Protein AF-A0A9E4BAL0-F1 (afdb_monomer)

Structure (mmCIF, N/CA/C/O backbone):
data_AF-A0A9E4BAL0-F1
#
_entry.id   AF-A0A9E4BAL0-F1
#
loop_
_atom_site.group_PDB
_atom_site.id
_atom_site.type_symbol
_atom_site.label_atom_id
_atom_site.label_alt_id
_atom_site.label_comp_id
_atom_site.label_asym_id
_atom_site.label_entity_id
_atom_site.label_seq_id
_atom_site.pdbx_PDB_ins_code
_atom_site.Cartn_x
_atom_site.Cartn_y
_atom_site.Cartn_z
_atom_site.occupancy
_atom_site.B_iso_or_equiv
_atom_site.auth_seq_id
_atom_site.auth_comp_id
_atom_site.auth_asym_id
_atom_site.auth_atom_id
_atom_site.pdbx_PDB_model_num
ATOM 1 N N . MET A 1 1 ? 16.558 22.393 -12.388 1.00 60.03 1 MET A N 1
ATOM 2 C CA . MET A 1 1 ? 17.736 22.773 -11.578 1.00 60.03 1 MET A CA 1
ATOM 3 C C . MET A 1 1 ? 17.182 23.287 -10.261 1.00 60.03 1 MET A C 1
ATOM 5 O O . MET A 1 1 ? 16.204 24.011 -10.336 1.00 60.03 1 MET A O 1
ATOM 9 N N . ILE A 1 2 ? 17.692 22.837 -9.110 1.00 67.88 2 ILE A N 1
ATOM 10 C CA . ILE A 1 2 ? 17.169 23.255 -7.793 1.00 67.88 2 ILE A CA 1
ATOM 11 C C . ILE A 1 2 ? 17.677 24.664 -7.486 1.00 67.88 2 ILE A C 1
ATOM 13 O O . ILE A 1 2 ? 18.873 24.914 -7.650 1.00 67.88 2 ILE A O 1
ATOM 17 N N . ASP A 1 3 ? 16.789 25.549 -7.036 1.00 76.38 3 ASP A N 1
ATOM 18 C CA . ASP A 1 3 ? 17.166 26.878 -6.548 1.00 76.38 3 ASP A CA 1
ATOM 19 C C . ASP A 1 3 ? 17.563 26.804 -5.063 1.00 76.38 3 ASP A C 1
ATOM 21 O O . ASP A 1 3 ? 16.731 26.729 -4.159 1.00 76.38 3 ASP A O 1
ATOM 25 N N . PHE A 1 4 ? 18.869 26.807 -4.798 1.00 74.00 4 PHE A N 1
ATOM 26 C CA . PHE A 1 4 ? 19.406 26.684 -3.442 1.00 74.00 4 PHE A CA 1
ATOM 27 C C . PHE A 1 4 ? 19.123 27.902 -2.561 1.00 74.00 4 PHE A C 1
ATOM 29 O O . PHE A 1 4 ? 18.995 27.756 -1.344 1.00 74.00 4 PHE A O 1
ATOM 36 N N . GLU A 1 5 ? 19.006 29.093 -3.147 1.00 80.69 5 GLU A N 1
ATOM 37 C CA . GLU A 1 5 ? 18.639 30.283 -2.383 1.00 80.69 5 GLU A CA 1
ATOM 38 C C . GLU A 1 5 ? 17.180 30.199 -1.941 1.00 80.69 5 GLU A C 1
ATOM 40 O O . GLU A 1 5 ? 16.866 30.541 -0.799 1.00 80.69 5 GLU A O 1
ATOM 45 N N . ALA A 1 6 ? 16.303 29.666 -2.796 1.00 79.00 6 ALA A N 1
ATOM 46 C CA . ALA A 1 6 ? 14.920 29.383 -2.436 1.00 79.00 6 ALA A CA 1
ATOM 47 C C . ALA A 1 6 ? 14.807 28.289 -1.357 1.00 79.00 6 ALA A C 1
ATOM 49 O O . ALA A 1 6 ? 14.042 28.473 -0.411 1.00 79.00 6 ALA A O 1
ATOM 50 N N . VAL A 1 7 ? 15.615 27.216 -1.405 1.00 80.06 7 VAL A N 1
ATOM 51 C CA . VAL A 1 7 ? 15.669 26.208 -0.318 1.00 80.06 7 VAL A CA 1
ATOM 52 C C . VAL A 1 7 ? 16.075 26.858 1.006 1.00 80.06 7 VAL A C 1
ATOM 54 O O . VAL A 1 7 ? 15.407 26.664 2.019 1.00 80.06 7 VAL A O 1
ATOM 57 N N . ARG A 1 8 ? 17.152 27.653 1.015 1.00 85.38 8 ARG A N 1
ATOM 58 C CA . ARG A 1 8 ? 17.649 28.332 2.226 1.00 85.38 8 ARG A CA 1
ATOM 59 C C . ARG A 1 8 ? 16.626 29.311 2.786 1.00 85.38 8 ARG A C 1
ATOM 61 O O . ARG A 1 8 ? 16.365 29.316 3.988 1.00 85.38 8 ARG A O 1
ATOM 68 N N . ARG A 1 9 ? 15.996 30.100 1.913 1.00 84.31 9 ARG A N 1
ATOM 69 C CA . ARG A 1 9 ? 14.926 31.029 2.289 1.00 84.31 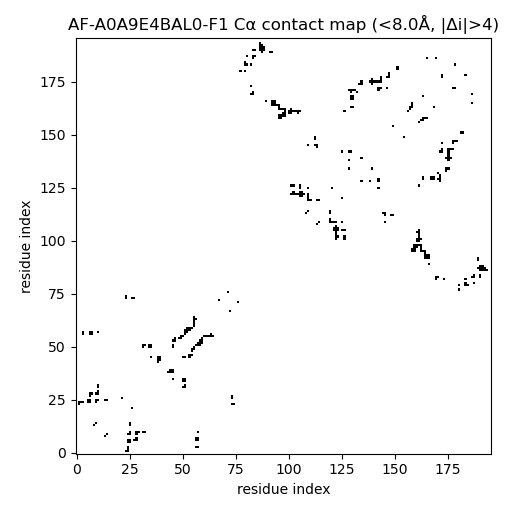9 ARG A CA 1
ATOM 70 C C . ARG A 1 9 ? 13.754 30.285 2.915 1.00 84.31 9 ARG A C 1
ATOM 72 O O . ARG A 1 9 ? 13.337 30.647 4.008 1.00 84.31 9 ARG A O 1
ATOM 79 N N . ALA A 1 10 ? 13.281 29.220 2.272 1.00 84.75 10 ALA A N 1
ATOM 80 C CA . ALA A 1 10 ? 12.191 28.401 2.787 1.00 84.75 10 ALA A CA 1
ATOM 81 C C . ALA A 1 10 ? 12.563 27.657 4.078 1.00 84.75 10 ALA A C 1
ATOM 83 O O . ALA A 1 10 ? 11.677 27.339 4.870 1.00 84.75 10 ALA A O 1
ATOM 84 N N . TYR A 1 11 ? 13.850 27.369 4.304 1.00 86.56 11 TYR A N 1
ATOM 85 C CA . TYR A 1 11 ? 14.361 26.726 5.515 1.00 86.56 11 TYR A CA 1
ATOM 86 C C . TYR A 1 11 ? 14.320 27.657 6.730 1.00 86.56 11 TYR A C 1
ATOM 88 O O . TYR A 1 11 ? 13.774 27.271 7.766 1.00 86.56 11 TYR A O 1
ATOM 96 N N . HIS A 1 12 ? 14.840 28.878 6.596 1.00 86.50 12 HIS A N 1
ATOM 97 C CA . HIS A 1 12 ? 14.869 29.858 7.687 1.00 86.50 12 HIS A CA 1
ATOM 98 C C . HIS A 1 12 ? 13.535 30.592 7.871 1.00 86.50 12 HIS A C 1
ATOM 100 O O . HIS A 1 12 ? 13.164 30.917 8.996 1.00 86.50 12 HIS A O 1
ATOM 106 N N . SER A 1 13 ? 12.792 30.792 6.783 1.00 87.62 13 SER A N 1
ATOM 107 C CA . SER A 1 13 ? 11.505 31.487 6.756 1.00 87.62 13 SER A CA 1
ATOM 108 C C . SER A 1 13 ? 10.466 30.607 6.055 1.00 87.62 13 SER A C 1
ATOM 110 O O . SER A 1 13 ? 10.184 30.820 4.873 1.00 87.62 13 SER A O 1
ATOM 112 N N . PRO A 1 14 ? 9.923 29.578 6.739 1.00 82.19 14 PRO A N 1
ATOM 113 C CA . PRO A 1 14 ? 8.902 28.722 6.151 1.00 82.19 14 PRO A CA 1
ATOM 114 C C . PRO A 1 14 ? 7.680 29.547 5.730 1.00 82.19 14 PRO A C 1
ATOM 116 O O . PRO A 1 14 ? 7.270 30.444 6.474 1.00 82.19 14 PRO A O 1
ATOM 119 N N . PRO A 1 15 ? 7.075 29.246 4.568 1.00 74.38 15 PRO A N 1
ATOM 120 C CA . PRO A 1 15 ? 5.831 29.888 4.179 1.00 74.38 15 PRO A CA 1
ATOM 121 C C . PRO A 1 15 ? 4.737 29.572 5.213 1.00 74.38 15 PRO A C 1
ATOM 123 O O . PRO A 1 15 ? 4.761 28.504 5.841 1.00 74.38 15 PRO A O 1
ATOM 126 N N . PRO A 1 16 ? 3.776 30.487 5.419 1.00 72.94 16 PRO A N 1
ATOM 127 C CA . PRO A 1 16 ? 2.685 30.254 6.350 1.00 72.94 16 PRO A CA 1
ATOM 128 C C . PRO A 1 16 ? 1.870 29.022 5.920 1.00 72.94 16 PRO A C 1
ATOM 130 O O . PRO A 1 16 ? 1.696 28.789 4.718 1.00 72.94 16 PRO A O 1
ATOM 133 N N . PRO A 1 17 ? 1.347 28.230 6.873 1.00 57.69 1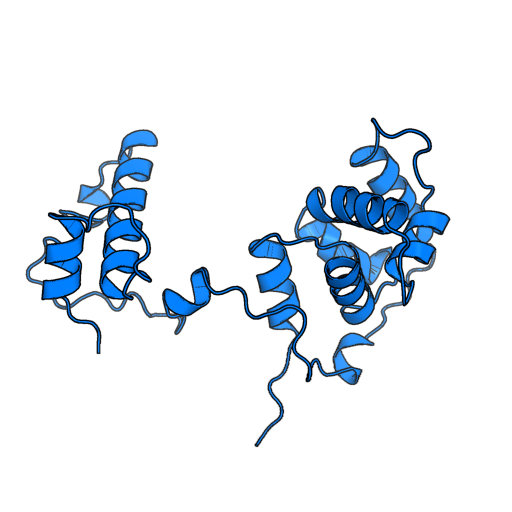7 PRO A N 1
ATOM 134 C CA . PRO A 1 17 ? 0.444 27.133 6.544 1.00 57.69 17 PRO A CA 1
ATOM 135 C C . PRO A 1 17 ? -0.800 27.688 5.830 1.00 57.69 17 PRO A C 1
ATOM 137 O O . PRO A 1 17 ? -1.464 28.583 6.349 1.00 57.69 17 PRO A O 1
ATOM 140 N N . GLY A 1 18 ? -1.099 27.183 4.630 1.00 61.34 18 GLY A N 1
ATOM 141 C CA . GLY A 1 18 ? -2.218 27.639 3.799 1.00 61.34 18 GLY A CA 1
ATOM 142 C C . GLY A 1 18 ? -2.336 26.868 2.479 1.00 61.34 18 GLY A C 1
ATOM 143 O O . GLY A 1 18 ? -1.524 25.986 2.207 1.00 61.34 18 GLY A O 1
ATOM 144 N N . ASP A 1 19 ? -3.321 27.232 1.651 1.00 52.97 19 ASP A N 1
ATOM 145 C CA . ASP A 1 19 ? -3.732 26.536 0.412 1.00 52.97 19 ASP A CA 1
ATOM 146 C C . ASP A 1 19 ? -2.767 26.697 -0.786 1.00 52.97 19 ASP A C 1
ATOM 148 O O . ASP A 1 19 ? -3.185 26.678 -1.945 1.00 52.97 19 ASP A O 1
ATOM 152 N N . HIS A 1 20 ? -1.464 26.864 -0.550 1.00 57.91 20 HIS A N 1
ATOM 153 C CA . HIS A 1 20 ? -0.483 26.824 -1.637 1.00 57.91 20 HIS A CA 1
ATOM 154 C C . HIS A 1 20 ? 0.128 25.428 -1.748 1.00 57.91 20 HIS A C 1
ATOM 156 O O . HIS A 1 20 ? 0.372 24.739 -0.758 1.00 57.91 20 HIS A O 1
ATOM 162 N N . VAL A 1 21 ? 0.374 25.001 -2.985 1.00 61.03 21 VAL A N 1
ATOM 163 C CA . VAL A 1 21 ? 1.088 23.754 -3.253 1.00 61.03 21 VAL A CA 1
ATOM 164 C C . VAL A 1 21 ? 2.572 23.992 -2.962 1.00 61.03 21 VAL A C 1
ATOM 166 O O . VAL A 1 21 ? 3.157 24.857 -3.617 1.00 61.03 21 VAL A O 1
ATOM 169 N N . PRO A 1 22 ? 3.200 23.242 -2.034 1.00 71.81 22 PRO A N 1
ATOM 170 C CA . PRO A 1 22 ? 4.603 23.450 -1.702 1.00 71.81 22 PRO A CA 1
ATOM 171 C C . PRO A 1 22 ? 5.510 23.182 -2.903 1.00 71.81 22 PRO A C 1
ATOM 173 O O . PRO A 1 22 ? 5.424 22.129 -3.548 1.00 71.81 22 PRO A O 1
ATOM 176 N N . THR A 1 23 ? 6.412 24.118 -3.162 1.00 74.50 23 THR A N 1
ATOM 177 C CA . THR A 1 23 ? 7.495 23.993 -4.140 1.00 74.50 23 THR A CA 1
ATOM 178 C C . THR A 1 23 ? 8.471 22.880 -3.750 1.00 74.50 23 THR A C 1
ATOM 180 O O . THR A 1 23 ? 8.498 22.390 -2.615 1.00 74.50 23 THR A O 1
ATOM 183 N N . ILE A 1 24 ? 9.295 22.443 -4.704 1.00 66.81 24 ILE A N 1
ATOM 184 C CA . ILE A 1 24 ? 10.312 21.409 -4.457 1.00 66.81 24 ILE A CA 1
ATOM 185 C C . ILE A 1 24 ? 11.295 21.896 -3.385 1.00 66.81 24 ILE A C 1
ATOM 187 O O . ILE A 1 24 ? 11.667 21.139 -2.488 1.00 66.81 24 ILE A O 1
ATOM 191 N N . GLU A 1 25 ? 11.653 23.172 -3.437 1.00 77.44 25 GLU A N 1
ATOM 192 C CA . GLU A 1 25 ? 12.572 23.834 -2.528 1.00 77.44 25 GLU A CA 1
ATOM 193 C C . GLU A 1 25 ? 12.024 23.911 -1.095 1.00 77.44 25 GLU A C 1
ATOM 195 O O . GLU A 1 25 ? 12.729 23.560 -0.147 1.00 77.44 25 GLU A O 1
ATOM 200 N N . GLU A 1 26 ? 10.745 24.262 -0.928 1.00 79.19 26 GLU A N 1
ATOM 201 C CA . GLU A 1 26 ? 10.062 24.268 0.376 1.00 79.19 26 GLU A CA 1
ATOM 202 C C . GLU A 1 26 ? 9.974 22.871 0.993 1.00 79.19 26 GLU A C 1
ATOM 204 O O . GLU A 1 26 ? 10.099 22.703 2.210 1.00 79.19 26 GLU A O 1
ATOM 209 N N . ARG A 1 27 ? 9.811 21.843 0.157 1.00 76.06 27 ARG A N 1
ATOM 210 C CA . ARG A 1 27 ? 9.772 20.446 0.604 1.00 76.06 27 ARG A CA 1
ATOM 211 C C . ARG A 1 27 ? 11.144 19.944 1.040 1.00 76.06 27 ARG A C 1
ATOM 213 O O . ARG A 1 27 ? 11.233 19.263 2.060 1.00 76.06 27 ARG A O 1
ATOM 220 N N . ILE A 1 28 ? 12.205 20.300 0.314 1.00 78.50 28 ILE A N 1
ATOM 221 C CA . ILE A 1 28 ? 13.591 20.009 0.717 1.00 78.50 28 ILE A CA 1
ATOM 222 C C . ILE A 1 28 ? 13.903 20.706 2.046 1.00 78.50 28 ILE A C 1
ATOM 224 O O . ILE A 1 28 ? 14.422 20.076 2.967 1.00 78.50 28 ILE A O 1
ATOM 228 N N . ALA A 1 29 ? 13.519 21.976 2.184 1.00 81.50 29 ALA A N 1
ATOM 229 C CA . ALA A 1 29 ? 13.686 22.733 3.416 1.00 81.50 29 ALA A CA 1
ATOM 230 C C . ALA A 1 29 ? 12.950 22.094 4.609 1.00 81.50 29 ALA A C 1
ATOM 232 O O . ALA A 1 29 ? 13.509 21.966 5.699 1.00 81.50 29 ALA A O 1
ATOM 233 N N . ALA A 1 30 ? 11.708 21.641 4.410 1.00 81.00 30 ALA A N 1
ATOM 234 C CA . ALA A 1 30 ? 10.943 20.942 5.440 1.00 81.00 30 ALA A CA 1
ATOM 235 C C . ALA A 1 30 ? 11.581 19.603 5.845 1.00 81.00 30 ALA A C 1
ATOM 237 O O . ALA A 1 30 ? 11.647 19.292 7.034 1.00 81.00 30 ALA A O 1
ATOM 238 N N . TYR A 1 31 ? 12.087 18.840 4.875 1.00 80.88 31 TYR A N 1
ATOM 239 C CA . TYR A 1 31 ? 12.790 17.583 5.125 1.00 80.88 31 TYR A CA 1
ATOM 240 C C . TYR A 1 31 ? 14.057 17.787 5.964 1.00 80.88 31 TYR A C 1
ATOM 242 O O . TYR A 1 31 ? 14.262 17.078 6.948 1.00 80.88 31 TYR A O 1
ATOM 250 N N . GLU A 1 32 ? 14.876 18.786 5.636 1.00 81.00 32 GLU A N 1
ATOM 251 C CA . GLU A 1 32 ? 16.088 19.092 6.403 1.00 81.00 32 GLU A CA 1
ATOM 252 C C . GLU A 1 32 ? 15.766 19.538 7.841 1.00 81.00 32 GLU A C 1
ATOM 254 O O . GLU A 1 32 ? 16.431 19.101 8.782 1.00 81.00 32 GLU A O 1
ATOM 259 N N . ARG A 1 33 ? 14.685 20.308 8.050 1.00 83.12 33 ARG A N 1
ATOM 260 C CA . ARG A 1 33 ? 14.211 20.650 9.406 1.00 83.12 33 ARG A CA 1
ATOM 261 C C . ARG A 1 33 ? 13.781 19.415 10.189 1.00 83.12 33 ARG A C 1
ATOM 263 O O . ARG A 1 33 ? 14.127 19.283 11.362 1.00 83.12 33 ARG A O 1
ATOM 270 N N . GLN A 1 34 ? 13.044 18.511 9.544 1.00 79.81 34 GLN A N 1
ATOM 271 C CA . GLN A 1 34 ? 12.588 17.270 10.164 1.00 79.81 34 GLN A CA 1
ATOM 272 C C . GLN A 1 34 ? 13.776 16.395 10.576 1.00 79.81 34 GLN A C 1
ATOM 274 O O . GLN A 1 34 ? 13.831 15.941 11.715 1.00 79.81 34 GLN A O 1
ATOM 279 N N . ARG A 1 35 ? 14.774 16.233 9.700 1.00 79.31 35 ARG A N 1
ATOM 280 C CA . ARG A 1 35 ? 16.003 15.492 10.020 1.00 79.31 35 ARG A CA 1
ATOM 281 C C . ARG A 1 35 ? 16.767 16.100 11.187 1.00 79.31 35 ARG A C 1
ATOM 283 O O . ARG A 1 35 ? 17.219 15.354 12.050 1.00 79.31 35 ARG A O 1
ATOM 290 N N . MET A 1 36 ? 16.901 17.428 11.238 1.00 84.00 36 MET A N 1
ATOM 291 C CA . MET A 1 36 ? 17.521 18.097 12.386 1.00 84.00 36 MET A CA 1
ATOM 292 C C . MET A 1 36 ? 16.739 17.849 13.676 1.00 84.00 36 MET A C 1
ATOM 294 O O . MET A 1 36 ? 17.341 17.572 14.713 1.00 84.00 36 MET A O 1
ATOM 298 N N . ALA A 1 37 ? 15.407 17.930 13.625 1.00 79.94 37 ALA A N 1
ATOM 299 C CA . ALA A 1 37 ? 14.557 17.659 14.779 1.00 79.94 37 ALA A CA 1
ATOM 300 C C . ALA A 1 37 ? 14.676 16.200 15.249 1.00 79.94 37 ALA A C 1
ATOM 302 O O . ALA A 1 37 ? 14.760 15.953 16.450 1.00 79.94 37 ALA A O 1
ATOM 303 N N . ASP A 1 38 ? 14.731 15.245 14.321 1.00 73.75 38 ASP A N 1
ATOM 304 C CA . ASP A 1 38 ? 14.864 13.820 14.626 1.00 73.75 38 ASP A CA 1
ATOM 305 C C . ASP A 1 38 ? 16.252 13.470 15.175 1.00 73.75 38 ASP A C 1
ATOM 307 O O . ASP A 1 38 ? 16.338 12.719 16.145 1.00 73.75 38 ASP A O 1
ATOM 311 N N . ALA A 1 39 ? 17.325 14.063 14.639 1.00 79.38 39 ALA A N 1
ATOM 312 C CA . ALA A 1 39 ? 18.676 13.915 15.184 1.00 79.38 39 ALA A CA 1
ATOM 313 C C . ALA A 1 39 ? 18.751 14.438 16.626 1.00 79.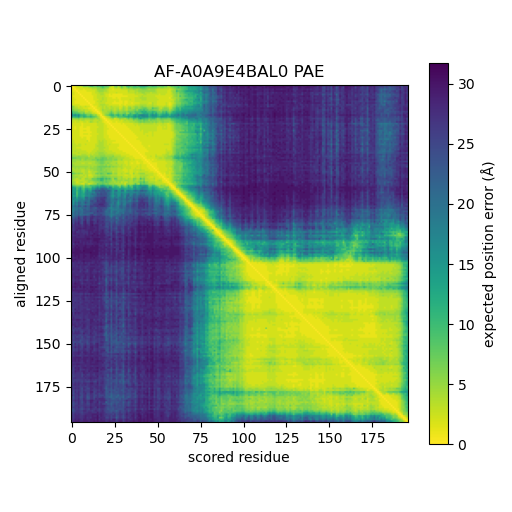38 39 ALA A C 1
ATOM 315 O O . ALA A 1 39 ? 19.158 13.705 17.527 1.00 79.38 39 ALA A O 1
ATOM 316 N N . ARG A 1 40 ? 18.232 15.652 16.869 1.00 84.44 40 ARG A N 1
ATOM 317 C CA . ARG A 1 40 ? 18.145 16.236 18.217 1.00 84.44 40 ARG A CA 1
ATOM 318 C C . ARG A 1 40 ? 17.317 15.362 19.163 1.00 84.44 40 ARG A C 1
ATOM 320 O O . ARG A 1 40 ? 17.739 15.121 20.290 1.00 84.44 40 ARG A O 1
ATOM 327 N N . ARG A 1 41 ? 16.165 14.846 18.714 1.00 83.25 41 ARG A N 1
ATOM 328 C CA . ARG A 1 41 ? 15.312 13.945 19.513 1.00 83.25 41 ARG A CA 1
ATOM 329 C C . ARG A 1 41 ? 16.006 12.615 19.819 1.00 83.25 41 ARG A C 1
ATOM 331 O O . ARG A 1 41 ? 15.805 12.066 20.896 1.00 83.25 41 ARG A O 1
ATOM 338 N N . GLY A 1 42 ? 16.812 12.109 18.890 1.00 81.06 42 GLY A N 1
ATOM 339 C CA . GLY A 1 42 ? 17.599 10.886 19.038 1.00 81.06 42 GLY A CA 1
ATOM 340 C C . GLY A 1 42 ? 18.898 11.049 19.831 1.00 81.06 42 GLY A C 1
ATOM 341 O O . GLY A 1 42 ? 19.628 10.072 19.967 1.00 81.06 42 GLY A O 1
ATOM 342 N N . GLY A 1 43 ? 19.209 12.251 20.332 1.00 88.56 43 GLY A N 1
ATOM 343 C CA . GLY A 1 43 ? 20.458 12.530 21.048 1.00 88.56 43 GLY A CA 1
ATOM 344 C C . GLY A 1 43 ? 21.705 12.525 20.156 1.00 88.56 43 GLY A C 1
ATOM 345 O O . GLY A 1 43 ? 22.815 12.408 20.667 1.00 88.56 43 GLY A O 1
ATOM 346 N N . VAL A 1 44 ? 21.534 12.633 18.836 1.00 85.25 44 VAL A N 1
ATOM 347 C CA . VAL A 1 44 ? 22.628 12.704 17.863 1.00 85.25 44 VAL A CA 1
ATOM 348 C C . VAL A 1 44 ? 22.869 14.161 17.492 1.00 85.25 44 VAL A C 1
ATOM 350 O O . VAL A 1 44 ? 21.928 14.892 17.182 1.00 85.25 44 VAL A O 1
ATOM 353 N N . ASP A 1 45 ? 24.132 14.578 17.498 1.00 84.19 45 ASP A N 1
ATOM 354 C CA . ASP A 1 45 ? 24.522 15.929 17.109 1.00 84.19 45 ASP A CA 1
ATOM 355 C C . ASP A 1 45 ? 24.324 16.145 15.590 1.00 84.19 45 ASP A C 1
ATOM 357 O O . ASP A 1 45 ? 24.975 15.467 14.786 1.00 84.19 45 ASP A O 1
ATOM 361 N N . PRO A 1 46 ? 23.446 17.074 15.163 1.00 78.56 46 PRO A N 1
ATOM 362 C CA . PRO A 1 46 ? 23.216 17.371 13.750 1.00 78.56 46 PRO A CA 1
ATOM 363 C C . PRO A 1 46 ? 24.467 17.814 12.983 1.00 78.56 46 PRO A C 1
ATOM 365 O O . PRO A 1 46 ? 24.539 17.582 11.773 1.00 78.56 46 PRO A O 1
ATOM 368 N N . GLU A 1 47 ? 25.446 18.425 13.656 1.00 82.06 47 GLU A N 1
ATOM 369 C CA . GLU A 1 47 ? 26.698 18.854 13.029 1.00 82.06 47 GLU A CA 1
ATOM 370 C C . GLU A 1 47 ? 27.496 17.650 12.519 1.00 82.06 47 GLU A C 1
ATOM 372 O O . GLU A 1 47 ? 27.940 17.631 11.370 1.00 82.06 47 GLU A O 1
ATOM 377 N N . THR A 1 48 ? 27.560 16.579 13.316 1.00 79.44 48 THR A N 1
ATOM 378 C CA . THR A 1 48 ? 28.246 15.329 12.943 1.00 79.44 48 THR A CA 1
ATOM 379 C C . THR A 1 48 ? 27.625 14.635 11.730 1.00 79.44 48 THR A C 1
ATOM 381 O O . THR A 1 48 ? 28.305 13.903 11.013 1.00 79.44 48 THR A O 1
ATOM 384 N N . LEU A 1 49 ? 26.336 14.878 11.477 1.00 70.31 49 LEU A N 1
ATOM 385 C CA . LEU A 1 49 ? 25.598 14.322 10.345 1.00 70.31 49 LEU A CA 1
ATOM 386 C C . LEU A 1 49 ? 25.579 15.249 9.119 1.00 70.31 49 LEU A C 1
ATOM 388 O O . LEU A 1 49 ? 25.062 14.840 8.078 1.00 70.31 49 LEU A O 1
ATOM 392 N N . ALA A 1 50 ? 26.111 16.472 9.232 1.00 77.94 50 ALA A N 1
ATOM 393 C CA . ALA A 1 50 ? 26.073 17.505 8.197 1.00 77.94 50 ALA A CA 1
ATOM 394 C C . ALA A 1 50 ? 24.657 17.719 7.616 1.00 77.94 50 ALA A C 1
ATOM 396 O O . ALA A 1 50 ? 24.448 17.678 6.400 1.00 77.94 50 ALA A O 1
ATOM 397 N N . ILE A 1 51 ? 23.667 17.916 8.494 1.00 76.56 51 ILE A N 1
ATOM 398 C CA . ILE A 1 51 ? 22.252 18.124 8.131 1.00 76.56 51 ILE A CA 1
ATOM 399 C C . ILE A 1 51 ? 21.749 19.505 8.553 1.00 76.56 51 ILE A C 1
ATOM 401 O O . ILE A 1 51 ? 22.287 20.116 9.479 1.00 76.56 51 ILE A O 1
ATOM 405 N N . GLY A 1 52 ? 20.699 19.986 7.883 1.00 76.88 52 GLY A N 1
ATOM 406 C CA . GLY A 1 52 ? 20.103 21.303 8.108 1.00 76.88 52 GLY A CA 1
ATOM 407 C C . GLY A 1 52 ? 21.160 22.397 8.166 1.00 76.88 52 GLY A C 1
ATOM 408 O O . GLY A 1 52 ? 21.969 22.482 7.249 1.00 76.88 52 GLY A O 1
ATOM 409 N N . GLU A 1 53 ? 21.197 23.194 9.235 1.00 81.38 53 GLU A N 1
ATOM 410 C CA . GLU A 1 53 ? 22.118 24.337 9.409 1.00 81.38 53 GLU A CA 1
ATOM 411 C C . GLU A 1 53 ? 23.607 23.992 9.235 1.00 81.38 53 GLU A C 1
ATOM 413 O O . GLU A 1 53 ? 24.393 24.872 8.903 1.00 81.38 53 GLU A O 1
ATOM 418 N N . HIS A 1 54 ? 23.998 22.725 9.385 1.00 76.50 54 HIS A N 1
ATOM 419 C CA . HIS A 1 54 ? 25.379 22.260 9.195 1.00 76.50 54 HIS A CA 1
ATOM 420 C C . HIS A 1 54 ? 25.580 21.506 7.868 1.00 76.50 54 HIS A C 1
ATOM 422 O O . HIS A 1 54 ? 26.680 21.064 7.544 1.00 76.50 54 HIS A O 1
ATOM 428 N N . GLY A 1 55 ? 24.513 21.337 7.087 1.00 72.88 55 GLY A N 1
ATOM 429 C CA . GLY A 1 55 ? 24.520 20.647 5.805 1.00 72.88 55 GLY A CA 1
ATOM 430 C C . GLY A 1 55 ? 24.862 21.547 4.623 1.00 72.88 55 GLY A C 1
ATOM 431 O O . GLY A 1 55 ? 24.606 22.751 4.620 1.00 72.88 55 GLY A O 1
ATOM 432 N N . SER A 1 56 ? 25.402 20.941 3.563 1.00 71.44 56 SER A N 1
ATOM 433 C CA . SER A 1 56 ? 25.827 21.639 2.336 1.00 71.44 56 SER A CA 1
ATOM 434 C C . SER A 1 56 ? 24.687 22.352 1.601 1.00 71.44 56 SER A C 1
ATOM 436 O O . SER A 1 56 ? 24.921 23.341 0.911 1.00 71.44 56 SER A O 1
ATOM 438 N N . LEU A 1 57 ? 23.444 21.895 1.778 1.00 73.12 57 LEU A N 1
ATOM 439 C CA . LEU A 1 57 ? 22.270 22.541 1.194 1.00 73.12 57 LEU A CA 1
ATOM 440 C C . LEU A 1 57 ? 21.883 23.849 1.897 1.00 73.12 57 LEU A C 1
ATOM 442 O O . LEU A 1 57 ? 21.506 24.807 1.221 1.00 73.12 57 LEU A O 1
ATOM 446 N N . ILE A 1 58 ? 21.976 23.905 3.228 1.00 76.25 58 ILE A N 1
ATOM 447 C CA . ILE A 1 58 ? 21.479 25.043 4.014 1.00 76.25 58 ILE A CA 1
ATOM 448 C C . ILE A 1 58 ? 22.630 25.937 4.491 1.00 76.25 58 ILE A C 1
ATOM 450 O O . ILE A 1 58 ? 22.632 27.115 4.146 1.00 76.25 58 ILE A O 1
ATOM 454 N N . GLY A 1 59 ? 23.619 25.402 5.221 1.00 65.44 59 GLY A N 1
ATOM 455 C CA . GLY A 1 59 ? 24.675 26.206 5.860 1.00 65.44 59 GLY A CA 1
ATOM 456 C C . GLY A 1 59 ? 26.077 26.125 5.250 1.00 65.44 59 GLY A C 1
ATOM 457 O O . GLY A 1 59 ? 26.909 26.986 5.523 1.00 65.44 59 GLY A O 1
ATOM 458 N N . GLY A 1 60 ? 26.376 25.128 4.411 1.00 59.19 60 GLY A N 1
ATOM 459 C CA . GLY A 1 60 ? 27.728 24.946 3.868 1.00 59.19 60 GLY A CA 1
ATOM 460 C C . GLY A 1 60 ? 28.076 25.847 2.660 1.00 59.19 60 GLY A C 1
ATOM 461 O O . GLY A 1 60 ? 27.217 26.101 1.811 1.00 59.19 60 GLY A O 1
ATOM 462 N N . PRO A 1 61 ? 29.356 26.258 2.496 1.00 52.03 61 PRO A N 1
ATOM 463 C CA . PRO A 1 61 ? 29.875 26.884 1.268 1.00 52.03 61 PRO A CA 1
ATOM 464 C C . PRO A 1 61 ? 30.137 25.874 0.128 1.00 52.03 61 PRO A C 1
ATOM 466 O O . PRO A 1 61 ? 30.578 26.250 -0.957 1.00 52.03 61 PRO A O 1
ATOM 469 N N . GLY A 1 62 ? 29.916 24.578 0.372 1.00 47.22 62 GLY A N 1
ATOM 470 C CA . GLY A 1 62 ? 30.222 23.499 -0.566 1.00 47.22 62 GLY A CA 1
ATOM 471 C C . GLY A 1 62 ? 29.144 23.282 -1.627 1.00 47.22 62 GLY A C 1
ATOM 472 O O . GLY A 1 62 ? 27.950 23.390 -1.352 1.00 47.22 62 GLY A O 1
ATOM 473 N N . LYS A 1 63 ? 29.567 22.891 -2.840 1.00 46.84 63 LYS A N 1
ATOM 474 C CA . LYS A 1 63 ? 28.657 22.279 -3.821 1.00 46.84 63 LYS A CA 1
ATOM 475 C C . LYS A 1 63 ? 28.022 21.046 -3.169 1.00 46.84 63 LYS A C 1
ATOM 477 O O . LYS A 1 63 ? 28.756 20.270 -2.554 1.00 46.84 63 LYS A O 1
ATOM 482 N N . PRO A 1 64 ? 26.700 20.856 -3.289 1.00 48.56 64 PRO A N 1
ATOM 483 C CA . PRO A 1 64 ? 26.017 19.765 -2.618 1.00 48.56 64 PRO A CA 1
ATOM 484 C C . PRO A 1 64 ? 26.658 18.441 -3.023 1.00 48.56 64 PRO A C 1
ATOM 486 O O . PRO A 1 64 ? 26.735 18.122 -4.214 1.00 48.56 64 PRO A O 1
ATOM 489 N N . THR A 1 65 ? 27.099 17.656 -2.037 1.00 46.31 65 THR A N 1
ATOM 490 C CA . THR A 1 65 ? 27.244 16.214 -2.224 1.00 46.31 65 THR A CA 1
ATOM 491 C C . THR A 1 65 ? 25.910 15.761 -2.774 1.00 46.31 65 THR A C 1
ATOM 493 O O . THR A 1 65 ? 24.867 16.023 -2.177 1.00 46.31 65 THR A O 1
ATOM 496 N N . THR A 1 66 ? 25.935 15.234 -3.990 1.00 44.84 66 THR A N 1
ATOM 497 C CA . THR A 1 66 ? 24.749 15.006 -4.799 1.00 44.84 66 THR A CA 1
ATOM 498 C C . THR A 1 66 ? 23.814 14.103 -4.000 1.00 44.84 66 THR A C 1
ATOM 500 O O . THR A 1 66 ? 23.992 12.891 -3.971 1.00 44.84 66 THR A O 1
ATOM 503 N N . LEU A 1 67 ? 22.794 14.688 -3.363 1.00 46.56 67 LEU A N 1
ATOM 504 C CA . LEU A 1 67 ? 21.723 13.966 -2.661 1.00 46.56 67 LEU A CA 1
ATOM 505 C C . LEU A 1 67 ? 20.954 13.018 -3.600 1.00 46.56 67 LEU A C 1
ATOM 507 O O . LEU A 1 67 ? 20.103 12.254 -3.163 1.00 46.56 67 LEU A O 1
ATOM 511 N N . PHE A 1 68 ? 21.301 13.036 -4.889 1.00 44.78 68 PHE A N 1
ATOM 512 C CA . PHE A 1 68 ? 20.791 12.188 -5.952 1.00 44.78 68 PHE A CA 1
ATOM 513 C C . PHE A 1 68 ? 21.783 11.120 -6.432 1.00 44.78 68 PHE A C 1
ATOM 515 O O . PHE A 1 68 ? 21.666 10.678 -7.577 1.00 44.78 68 PHE A O 1
ATOM 522 N N . GLN A 1 69 ? 22.720 10.645 -5.600 1.00 38.84 69 GLN A N 1
ATOM 523 C CA . GLN A 1 69 ? 23.304 9.311 -5.816 1.00 38.84 69 GLN A CA 1
ATOM 524 C C . GLN A 1 69 ? 22.205 8.252 -5.608 1.00 38.84 69 GLN A C 1
ATOM 526 O O . GLN A 1 69 ? 22.079 7.643 -4.554 1.00 38.84 69 GLN A O 1
ATOM 531 N N . GLY A 1 70 ? 21.329 8.110 -6.602 1.00 42.38 70 GLY A N 1
ATOM 532 C CA . GLY A 1 70 ? 20.155 7.240 -6.545 1.00 42.38 70 GLY A CA 1
ATOM 533 C C . GLY A 1 70 ? 18.948 7.711 -7.359 1.00 42.38 70 GLY A C 1
ATOM 534 O O . GLY A 1 70 ? 17.936 7.018 -7.365 1.00 42.38 70 GLY A O 1
ATOM 535 N N . GLY A 1 71 ? 19.013 8.861 -8.044 1.00 42.94 71 GLY A N 1
ATOM 536 C CA . GLY A 1 71 ? 18.038 9.225 -9.084 1.00 42.94 71 GLY A CA 1
ATOM 537 C C . GLY A 1 71 ? 16.580 9.429 -8.646 1.00 42.94 71 GLY A C 1
ATOM 538 O O . GLY A 1 71 ? 15.722 9.541 -9.514 1.00 42.94 71 GLY A O 1
ATOM 539 N N . ARG A 1 72 ? 16.265 9.492 -7.346 1.00 44.75 72 ARG A N 1
ATOM 540 C CA . ARG A 1 72 ? 14.895 9.737 -6.864 1.00 44.75 72 ARG A CA 1
ATOM 541 C C . ARG A 1 72 ? 14.730 11.189 -6.448 1.00 44.75 72 ARG A C 1
ATOM 543 O O . ARG A 1 72 ? 15.420 11.657 -5.544 1.00 44.75 72 ARG A O 1
ATOM 550 N N . ARG A 1 73 ? 13.835 11.911 -7.121 1.00 46.91 73 ARG A N 1
ATOM 551 C CA . ARG A 1 73 ? 13.509 13.299 -6.783 1.00 46.91 73 ARG A CA 1
ATOM 552 C C . ARG A 1 73 ? 12.654 13.299 -5.506 1.00 46.91 73 ARG A C 1
ATOM 554 O O . ARG A 1 73 ? 11.899 12.353 -5.292 1.00 46.91 73 ARG A O 1
ATOM 561 N N . PRO A 1 74 ? 12.688 14.343 -4.658 1.00 41.69 74 PRO A N 1
ATOM 562 C CA . PRO A 1 74 ? 11.821 14.421 -3.472 1.00 41.69 74 PRO A CA 1
ATOM 563 C C . PRO A 1 74 ? 10.334 14.392 -3.855 1.00 41.69 74 PRO A C 1
ATOM 565 O O . PRO A 1 74 ? 9.478 13.931 -3.101 1.00 41.69 74 PRO A O 1
ATOM 568 N N . GLU A 1 75 ? 10.032 14.845 -5.072 1.00 40.06 75 GLU A N 1
ATOM 569 C CA . GLU A 1 75 ? 8.753 14.711 -5.771 1.00 40.06 75 GLU A CA 1
ATOM 570 C C . GLU A 1 75 ? 8.219 13.271 -5.724 1.00 40.06 75 GLU A C 1
ATOM 572 O O . GLU A 1 75 ? 7.066 13.061 -5.343 1.00 40.06 75 GLU A O 1
ATOM 577 N N . ASP A 1 76 ? 9.104 12.304 -5.976 1.00 41.88 76 ASP A N 1
ATOM 578 C CA . ASP A 1 76 ? 8.833 10.866 -6.060 1.00 41.88 76 ASP A CA 1
ATOM 579 C C . ASP A 1 76 ? 8.702 10.199 -4.680 1.00 41.88 76 ASP A C 1
ATOM 581 O O . ASP A 1 76 ? 8.294 9.043 -4.577 1.00 41.88 76 ASP A O 1
ATOM 585 N N . MET A 1 77 ? 9.050 10.912 -3.600 1.00 41.19 77 MET A N 1
ATOM 586 C CA . MET A 1 77 ? 8.941 10.411 -2.224 1.00 41.19 77 MET A CA 1
ATOM 587 C C . MET A 1 77 ? 7.580 10.706 -1.576 1.00 41.19 77 MET A C 1
ATOM 589 O O . MET A 1 77 ? 7.260 10.099 -0.557 1.00 41.19 77 MET A O 1
ATOM 593 N N . VAL A 1 78 ? 6.778 11.627 -2.133 1.00 36.59 78 VAL A N 1
ATOM 594 C CA . VAL A 1 78 ? 5.500 12.061 -1.516 1.00 36.59 78 VAL A CA 1
ATOM 595 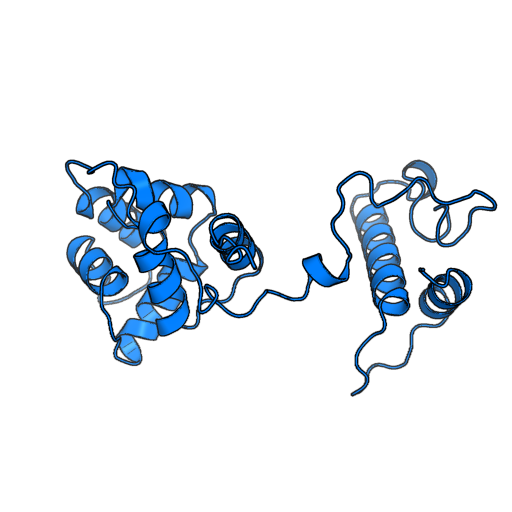C C . VAL A 1 78 ? 4.334 12.087 -2.502 1.00 36.59 78 VAL A C 1
ATOM 597 O O . VAL A 1 78 ? 3.194 11.894 -2.082 1.00 36.59 78 VAL A O 1
ATOM 600 N N . ARG A 1 79 ? 4.564 12.227 -3.817 1.00 36.53 79 ARG A N 1
ATOM 601 C CA . ARG A 1 79 ? 3.536 11.803 -4.772 1.00 36.53 79 ARG A CA 1
ATOM 602 C C . ARG A 1 79 ? 3.567 10.286 -4.814 1.00 36.53 79 ARG A C 1
ATOM 604 O O . ARG A 1 79 ? 4.357 9.694 -5.538 1.00 36.53 79 ARG A O 1
ATOM 611 N N . MET A 1 80 ? 2.680 9.659 -4.043 1.00 37.38 80 MET A N 1
ATOM 612 C CA . MET A 1 80 ? 2.197 8.342 -4.434 1.00 37.38 80 MET A CA 1
ATOM 613 C C . MET A 1 80 ? 1.714 8.487 -5.883 1.00 37.38 80 MET A C 1
ATOM 615 O O . MET A 1 80 ? 0.839 9.328 -6.127 1.00 37.38 80 MET A O 1
ATOM 619 N N . PRO A 1 81 ? 2.266 7.732 -6.849 1.00 38.66 81 PRO A N 1
ATOM 620 C CA . PRO A 1 81 ? 1.578 7.543 -8.112 1.00 38.66 81 PRO A CA 1
ATOM 621 C C . PRO A 1 81 ? 0.129 7.164 -7.788 1.00 38.66 81 PRO A C 1
ATOM 623 O O . PRO A 1 81 ? -0.093 6.462 -6.786 1.00 38.66 81 PRO A O 1
ATOM 626 N N . PRO A 1 82 ? -0.866 7.626 -8.563 1.00 39.16 82 PRO A N 1
ATOM 627 C CA . PRO A 1 82 ? -2.180 7.014 -8.466 1.00 39.16 82 PRO A CA 1
ATOM 628 C C . PRO A 1 82 ? -1.994 5.488 -8.523 1.00 39.16 82 PRO A C 1
ATOM 630 O O . PRO A 1 82 ? -1.106 5.011 -9.230 1.00 39.16 82 PRO A O 1
ATOM 633 N N . MET A 1 83 ? -2.760 4.792 -7.673 1.00 44.94 83 MET A N 1
ATOM 634 C CA . MET A 1 83 ? -3.023 3.340 -7.611 1.00 44.94 83 MET A CA 1
ATOM 635 C C . MET A 1 83 ? -2.698 2.574 -8.902 1.00 44.94 83 MET A C 1
ATOM 637 O O . MET A 1 83 ? -2.826 3.194 -9.952 1.00 44.94 83 MET A O 1
ATOM 641 N N . PRO A 1 84 ? -2.343 1.264 -8.836 1.00 54.62 84 PRO A N 1
ATOM 642 C CA . PRO A 1 84 ? -1.742 0.492 -9.939 1.00 54.62 84 PRO A CA 1
ATOM 643 C C . PRO A 1 84 ? -2.118 1.051 -11.305 1.00 54.62 84 PRO A C 1
ATOM 645 O O . PRO A 1 84 ? -3.295 1.072 -11.667 1.00 54.62 84 PRO A O 1
ATOM 648 N N . LEU A 1 85 ? -1.105 1.599 -11.977 1.00 50.88 85 LEU A N 1
ATOM 649 C CA . LEU A 1 85 ? -1.253 2.437 -13.161 1.00 50.88 85 LEU A CA 1
ATOM 650 C C . LEU A 1 85 ? -2.212 1.778 -14.173 1.00 50.88 85 LEU A C 1
ATOM 652 O O . LEU A 1 85 ? -2.216 0.554 -14.280 1.00 50.88 85 LEU A O 1
ATOM 656 N N . PRO A 1 86 ? -2.982 2.543 -14.968 1.00 46.91 86 PRO A N 1
ATOM 657 C CA . PRO A 1 86 ? -3.859 1.977 -16.002 1.00 46.91 86 PRO A CA 1
ATOM 658 C C . PRO A 1 86 ? -3.148 1.022 -16.980 1.00 46.91 86 PRO A C 1
ATOM 660 O O . PRO A 1 86 ? -3.796 0.222 -17.642 1.00 46.91 86 PRO A O 1
ATOM 663 N N . TRP A 1 87 ? -1.817 1.109 -17.061 1.00 47.16 87 TRP A N 1
ATOM 664 C CA . TRP A 1 87 ? -0.925 0.267 -17.857 1.00 47.16 87 TRP A CA 1
ATOM 665 C C . TRP A 1 87 ? -0.162 -0.785 -17.030 1.00 47.16 87 TRP A C 1
ATOM 667 O O . TRP A 1 87 ? 0.900 -1.237 -17.449 1.00 47.16 87 TRP A O 1
ATOM 677 N N . PHE A 1 88 ? -0.638 -1.140 -15.833 1.00 57.25 88 PHE A N 1
ATOM 678 C CA . PHE A 1 88 ? -0.059 -2.212 -15.026 1.00 57.25 88 PHE A CA 1
ATOM 679 C C . PHE A 1 88 ? -0.048 -3.507 -15.845 1.00 57.25 88 PHE A C 1
ATOM 681 O O . PHE A 1 88 ? -1.101 -4.071 -16.140 1.00 57.25 88 PHE A O 1
ATOM 688 N N . ASP A 1 89 ? 1.148 -3.925 -16.259 1.00 48.53 89 ASP A N 1
ATOM 689 C CA . ASP A 1 89 ? 1.323 -5.023 -17.200 1.00 48.53 89 ASP A CA 1
ATOM 690 C C . ASP A 1 89 ? 0.897 -6.348 -16.554 1.00 48.53 89 ASP A C 1
ATOM 692 O O . ASP A 1 89 ? 1.523 -6.860 -15.618 1.00 48.53 89 ASP A O 1
ATOM 696 N N . HIS A 1 90 ? -0.229 -6.861 -17.041 1.00 49.38 90 HIS A N 1
ATOM 697 C CA . HIS A 1 90 ? -0.934 -8.032 -16.537 1.00 49.38 90 HIS A CA 1
ATOM 698 C C . HIS A 1 90 ? -0.015 -9.270 -16.560 1.00 49.38 90 HIS A C 1
ATOM 700 O O . HIS A 1 90 ? 0.001 -10.051 -15.611 1.00 49.38 90 HIS A O 1
ATOM 706 N N . ASP A 1 91 ? 0.858 -9.405 -17.560 1.00 50.03 91 ASP A N 1
ATOM 707 C CA . ASP A 1 91 ? 1.621 -10.638 -17.786 1.00 50.03 91 ASP A CA 1
ATOM 708 C C . ASP A 1 91 ? 2.682 -10.915 -16.704 1.00 50.03 91 ASP A C 1
ATOM 710 O O . ASP A 1 91 ? 2.793 -12.042 -16.214 1.00 50.03 91 ASP A O 1
ATOM 714 N N . ASN A 1 92 ? 3.403 -9.889 -16.235 1.00 46.53 92 ASN A N 1
ATOM 715 C CA . ASN A 1 92 ? 4.360 -10.032 -15.126 1.00 46.53 92 ASN A CA 1
ATOM 716 C C . ASN A 1 92 ? 3.660 -10.156 -13.764 1.00 46.53 92 ASN A C 1
ATOM 718 O O . ASN A 1 92 ? 4.185 -10.773 -12.833 1.00 46.53 92 ASN A O 1
ATOM 722 N N . ALA A 1 93 ? 2.456 -9.595 -13.643 1.00 51.56 93 ALA A N 1
ATOM 723 C CA . ALA A 1 93 ? 1.665 -9.648 -12.423 1.00 51.56 93 ALA A CA 1
ATOM 724 C C . ALA A 1 93 ? 1.059 -11.034 -12.149 1.00 51.56 93 ALA A C 1
ATOM 726 O O . ALA A 1 93 ? 0.734 -11.328 -10.996 1.00 51.56 93 ALA A O 1
ATOM 727 N N . HIS A 1 94 ? 0.934 -11.885 -13.175 1.00 51.47 94 HIS A N 1
ATOM 728 C CA . HIS A 1 94 ? 0.417 -13.255 -13.080 1.00 51.47 94 HIS A CA 1
ATOM 729 C C . HIS A 1 94 ? 1.462 -14.333 -12.823 1.00 51.47 94 HIS A C 1
ATOM 731 O O . HIS A 1 94 ? 1.100 -15.512 -12.807 1.00 51.47 94 HIS A O 1
ATOM 737 N N . LEU A 1 95 ? 2.726 -13.973 -12.584 1.00 51.53 95 LEU A N 1
ATOM 738 C CA . LEU A 1 95 ? 3.739 -14.947 -12.188 1.00 51.53 95 LEU A CA 1
ATOM 739 C C . LEU A 1 95 ? 3.327 -15.603 -10.862 1.00 51.53 95 LEU A C 1
ATOM 741 O O . LEU A 1 95 ? 3.426 -15.021 -9.783 1.00 51.53 95 LEU A O 1
ATOM 745 N N . ARG A 1 96 ? 2.800 -16.827 -10.970 1.00 55.69 96 ARG A N 1
ATOM 746 C CA . ARG A 1 96 ? 2.318 -17.639 -9.853 1.00 55.69 96 ARG A CA 1
ATOM 747 C C . ARG A 1 96 ? 3.396 -18.625 -9.445 1.00 55.69 96 ARG A C 1
ATOM 749 O O . ARG A 1 96 ? 3.816 -19.449 -10.254 1.00 55.69 96 ARG A O 1
ATOM 756 N N . THR A 1 97 ? 3.709 -18.644 -8.157 1.00 51.56 97 THR A N 1
ATOM 757 C CA . THR A 1 97 ? 4.204 -19.858 -7.508 1.00 51.56 97 THR A CA 1
ATOM 758 C C . THR A 1 97 ? 3.026 -20.430 -6.721 1.00 51.56 97 THR A C 1
ATOM 760 O O . THR A 1 97 ? 2.659 -19.847 -5.701 1.00 51.56 97 THR A O 1
ATOM 763 N N . PRO A 1 98 ? 2.346 -21.488 -7.199 1.00 50.59 98 PRO A N 1
ATOM 764 C CA . PRO A 1 98 ? 1.167 -22.005 -6.516 1.00 50.59 98 PRO A CA 1
ATOM 765 C C . PRO A 1 98 ? 1.539 -22.501 -5.113 1.00 50.59 98 PRO A C 1
ATOM 767 O O . PRO A 1 98 ? 2.350 -23.413 -4.958 1.00 50.59 98 PRO A O 1
ATOM 770 N N . SER A 1 99 ? 0.935 -21.889 -4.093 1.00 61.06 99 SER A N 1
ATOM 771 C CA . SER A 1 99 ? 1.019 -22.370 -2.714 1.00 61.06 99 SER A CA 1
ATOM 772 C C . SER A 1 99 ? 0.104 -23.584 -2.545 1.00 61.06 99 SER A C 1
ATOM 774 O O . SER A 1 99 ? -1.052 -23.521 -2.974 1.00 61.06 99 SER A O 1
ATOM 776 N N . PRO A 1 100 ? 0.558 -24.669 -1.898 1.00 59.31 100 PRO A N 1
ATOM 777 C CA . PRO A 1 100 ? -0.283 -25.837 -1.653 1.00 59.31 100 PRO A CA 1
ATOM 778 C C . PRO A 1 100 ? -1.434 -25.552 -0.671 1.00 59.31 100 PRO A C 1
ATOM 780 O O . PRO A 1 100 ? -2.441 -26.253 -0.701 1.00 59.31 100 PRO A O 1
ATOM 783 N N . GLU A 1 101 ? -1.330 -24.522 0.181 1.00 75.56 101 GLU A N 1
ATOM 784 C CA . GLU A 1 101 ? -2.334 -24.220 1.215 1.00 75.56 101 GLU A CA 1
ATOM 785 C C . GLU A 1 101 ? -2.558 -22.703 1.402 1.00 75.56 101 GLU A C 1
ATOM 787 O O . GLU A 1 101 ? -2.282 -22.153 2.474 1.00 75.56 101 GLU A O 1
ATOM 792 N N . PRO A 1 102 ? -3.103 -22.000 0.390 1.00 74.38 102 PRO A N 1
ATOM 793 C CA . PRO A 1 102 ? -3.210 -20.537 0.381 1.00 74.38 102 PRO A CA 1
ATOM 794 C C . PRO A 1 102 ? -4.015 -19.969 1.557 1.00 74.38 102 PRO A C 1
ATOM 796 O O . PRO A 1 102 ? -3.730 -18.889 2.075 1.00 74.38 102 PRO A O 1
ATOM 799 N N . HIS A 1 103 ? -5.007 -20.726 2.025 1.00 88.06 103 HIS A N 1
ATOM 800 C CA . HIS A 1 103 ? -5.923 -20.277 3.065 1.00 88.06 103 HIS A CA 1
ATOM 801 C C . HIS A 1 103 ? -5.333 -20.369 4.475 1.00 88.06 103 HIS A C 1
ATOM 803 O O . HIS A 1 103 ? -5.740 -19.590 5.327 1.00 88.06 103 HIS A O 1
ATOM 809 N N . LYS A 1 104 ? -4.377 -21.273 4.744 1.00 89.44 104 LYS A N 1
ATOM 810 C CA . LYS A 1 104 ? -3.816 -21.411 6.101 1.00 89.44 104 LYS A CA 1
ATOM 811 C C . LYS A 1 104 ? -3.011 -20.184 6.501 1.00 89.44 104 LYS A C 1
ATOM 813 O O . LYS A 1 104 ? -3.129 -19.718 7.626 1.00 89.44 104 LYS A O 1
ATOM 818 N N . TYR A 1 105 ? -2.239 -19.628 5.569 1.00 91.56 105 TYR A N 1
ATOM 819 C CA . TYR A 1 105 ? -1.481 -18.411 5.841 1.00 91.56 105 TYR A CA 1
ATOM 820 C C . TYR A 1 105 ? -2.403 -17.209 6.090 1.00 91.56 105 TYR A C 1
ATOM 822 O O . TYR A 1 105 ? -2.188 -16.448 7.030 1.00 91.56 105 TYR A O 1
ATOM 830 N N . LEU A 1 106 ? -3.467 -17.073 5.294 1.00 93.94 106 LEU A N 1
ATOM 831 C CA .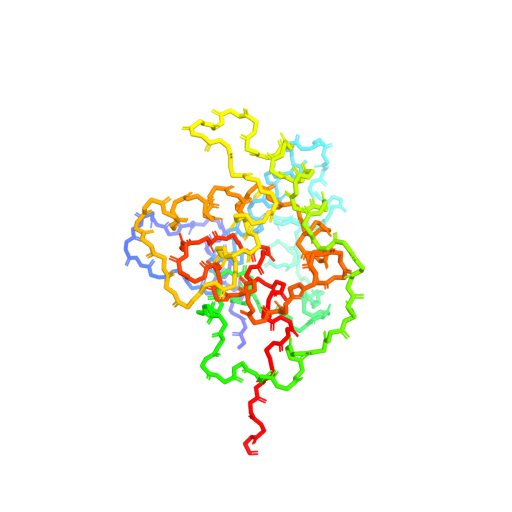 LEU A 1 106 ? -4.471 -16.027 5.494 1.00 93.94 106 LEU A CA 1
ATOM 832 C C . LEU A 1 106 ? -5.262 -16.213 6.794 1.00 93.94 106 LEU A C 1
ATOM 834 O O . LEU A 1 106 ? -5.590 -15.222 7.433 1.00 93.94 106 LEU A O 1
ATOM 838 N N . GLU A 1 107 ? -5.527 -17.452 7.216 1.00 94.56 107 GLU A N 1
ATOM 839 C CA . GLU A 1 107 ? -6.129 -17.748 8.521 1.00 94.56 107 GLU A CA 1
ATOM 840 C C . GLU A 1 107 ? -5.235 -17.247 9.664 1.00 94.56 107 GLU A C 1
ATOM 842 O O . GLU A 1 107 ? -5.720 -16.572 10.569 1.00 94.56 107 GLU A O 1
ATOM 847 N N . THR A 1 108 ? -3.921 -17.503 9.594 1.00 94.00 108 THR A N 1
ATOM 848 C CA . THR A 1 108 ? -2.948 -16.982 10.568 1.00 94.00 108 THR A CA 1
ATOM 849 C C . THR A 1 108 ? -2.941 -15.456 10.588 1.00 94.00 108 THR A C 1
ATOM 851 O O . THR A 1 108 ? -3.092 -14.862 11.649 1.00 94.00 108 THR A O 1
ATOM 854 N N . LEU A 1 109 ? -2.856 -14.805 9.423 1.00 93.88 109 LEU A N 1
ATOM 855 C CA . LEU A 1 109 ? -2.879 -13.341 9.357 1.00 93.88 109 LEU A CA 1
ATOM 856 C C . LEU A 1 109 ? -4.204 -12.756 9.857 1.00 93.88 109 LEU A C 1
ATOM 858 O O . LEU A 1 109 ? -4.206 -11.700 10.484 1.00 93.88 109 LEU A O 1
ATOM 862 N N . SER A 1 110 ? -5.326 -13.428 9.595 1.00 94.00 110 SER A N 1
ATOM 863 C CA . SER A 1 110 ? -6.625 -13.032 10.137 1.00 94.00 110 SER A CA 1
ATOM 864 C C . SER A 1 110 ? -6.617 -13.094 11.660 1.00 94.00 110 SER A C 1
ATOM 866 O O . SER A 1 110 ? -7.040 -12.149 12.326 1.00 94.00 110 SER A O 1
ATOM 868 N N . ALA A 1 111 ? -6.093 -14.185 12.223 1.00 90.94 111 ALA A N 1
ATOM 869 C CA . ALA A 1 111 ? -5.988 -14.350 13.663 1.00 90.94 111 ALA A CA 1
ATOM 870 C C . ALA A 1 111 ? -5.108 -13.277 14.313 1.00 90.94 111 ALA A C 1
ATOM 872 O O . ALA A 1 111 ? -5.502 -12.747 15.350 1.00 90.94 111 ALA A O 1
ATOM 873 N N . ASP A 1 112 ? -3.990 -12.919 13.682 1.00 92.38 112 ASP A N 1
ATOM 874 C CA . ASP A 1 112 ? -3.034 -11.948 14.218 1.00 92.38 112 ASP A CA 1
ATOM 875 C C . ASP A 1 112 ? -3.535 -10.502 14.088 1.00 92.38 112 ASP A C 1
ATOM 877 O O . ASP A 1 112 ? -3.483 -9.720 15.038 1.00 92.38 112 ASP A O 1
ATOM 881 N N . HIS A 1 113 ? -4.043 -10.130 12.909 1.00 92.00 113 HIS A N 1
ATOM 882 C CA . HIS A 1 113 ? -4.315 -8.730 12.564 1.00 92.00 113 HIS A CA 1
ATOM 883 C C . HIS A 1 113 ? -5.778 -8.324 12.732 1.00 92.00 113 HIS A C 1
ATOM 885 O O . HIS A 1 113 ? -6.066 -7.130 12.799 1.00 92.00 113 HIS A O 1
ATOM 891 N N . LEU A 1 114 ? -6.705 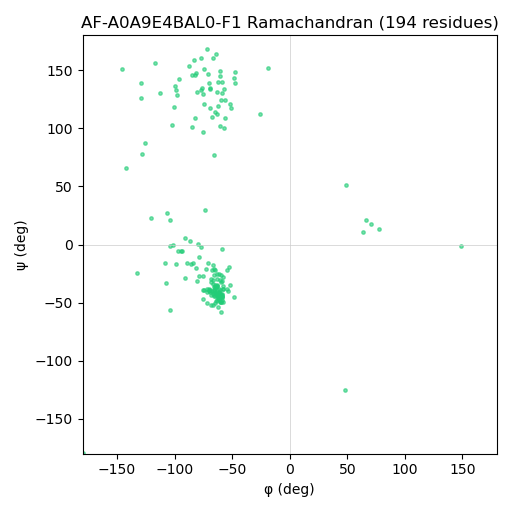-9.282 12.826 1.00 90.31 114 LEU A N 1
ATOM 892 C CA . LEU A 1 114 ? -8.144 -9.045 13.006 1.00 90.31 114 LEU A CA 1
ATOM 893 C C . LEU A 1 114 ? -8.689 -9.684 14.294 1.00 90.31 114 LEU A C 1
ATOM 895 O O . LEU A 1 114 ? -9.891 -9.927 14.400 1.00 90.31 114 LEU A O 1
ATOM 899 N N . ALA A 1 115 ? -7.832 -9.935 15.291 1.00 85.00 115 ALA A N 1
ATOM 900 C CA . ALA A 1 115 ? -8.207 -10.574 16.557 1.00 85.00 115 ALA A CA 1
ATOM 901 C C . ALA A 1 115 ? -9.409 -9.915 17.266 1.00 85.00 115 ALA A C 1
ATOM 903 O O . ALA A 1 115 ? -10.214 -10.609 17.876 1.00 85.00 115 ALA A O 1
ATOM 904 N N . GLY A 1 116 ? -9.545 -8.587 17.171 1.00 82.69 116 GLY A N 1
ATOM 905 C CA . GLY A 1 116 ? -10.624 -7.822 17.811 1.00 82.69 116 GLY A CA 1
ATOM 906 C C . GLY A 1 116 ? -11.920 -7.700 17.000 1.00 82.69 116 GLY A C 1
ATOM 907 O O . GLY A 1 116 ? -12.827 -6.989 17.429 1.00 82.69 116 GLY A O 1
ATOM 908 N N . ARG A 1 117 ? -12.019 -8.326 15.820 1.00 85.69 117 ARG A N 1
ATOM 909 C CA . ARG A 1 117 ? -13.163 -8.169 14.911 1.00 85.69 117 ARG A CA 1
ATOM 910 C C . ARG A 1 117 ? -14.150 -9.332 15.027 1.00 85.69 117 ARG A C 1
ATOM 912 O O . ARG A 1 117 ? -13.749 -10.491 14.997 1.00 85.69 117 ARG A O 1
ATOM 919 N N . HIS A 1 118 ? -15.450 -9.026 15.058 1.00 80.62 118 HIS A N 1
ATOM 920 C CA . HIS A 1 118 ? -16.526 -10.023 15.055 1.00 80.62 118 HIS A CA 1
ATOM 921 C C . HIS A 1 118 ? -17.590 -9.722 13.978 1.00 80.62 118 HIS A C 1
ATOM 923 O O . HIS A 1 118 ? -18.140 -8.621 13.980 1.00 80.62 118 HIS A O 1
ATOM 929 N N . PRO A 1 119 ? -17.917 -10.679 13.084 1.00 84.88 119 PRO A N 1
ATOM 930 C CA . PRO A 1 119 ? -17.228 -11.955 12.882 1.00 84.88 119 PRO A CA 1
ATOM 931 C C . PRO A 1 119 ? -15.841 -11.758 12.245 1.00 84.88 119 PRO A C 1
ATOM 933 O O . PRO A 1 119 ? -15.670 -10.943 11.335 1.00 84.88 119 PRO A O 1
ATOM 936 N N . ARG A 1 120 ? -14.847 -12.518 12.719 1.00 90.31 120 ARG A N 1
ATOM 937 C CA . ARG A 1 120 ? -13.511 -12.556 12.114 1.00 90.31 120 ARG A CA 1
ATOM 938 C C . ARG A 1 120 ? -13.567 -13.385 10.823 1.00 90.31 120 ARG A C 1
ATOM 940 O O . ARG A 1 120 ? -14.079 -14.503 10.873 1.00 90.31 120 ARG A O 1
ATOM 947 N N . PRO A 1 121 ? -13.061 -12.881 9.685 1.00 93.56 121 PRO A N 1
ATOM 948 C CA . PRO A 1 121 ? -13.066 -13.640 8.439 1.00 93.56 121 PRO A CA 1
ATOM 949 C C . PRO A 1 121 ? -12.087 -14.816 8.533 1.00 93.56 121 PRO A C 1
ATOM 951 O O . PRO A 1 121 ? -10.956 -14.644 8.981 1.00 93.56 121 PRO A O 1
ATOM 954 N N . ASP A 1 122 ? -12.492 -16.003 8.094 1.00 93.94 122 ASP A N 1
ATOM 955 C CA . ASP A 1 122 ? -11.556 -17.114 7.904 1.00 93.94 122 ASP A CA 1
ATOM 956 C C . ASP A 1 122 ? -10.644 -16.866 6.682 1.00 93.94 122 ASP A C 1
ATOM 958 O O . ASP A 1 122 ? -10.866 -15.968 5.855 1.00 93.94 122 ASP A O 1
ATOM 962 N N . GLY A 1 123 ? -9.591 -17.668 6.543 1.00 93.81 123 GLY A N 1
ATOM 963 C CA . GLY A 1 123 ? -8.624 -17.551 5.455 1.00 93.81 123 GLY A CA 1
ATOM 964 C C . GLY A 1 123 ? -9.252 -17.732 4.071 1.00 93.81 123 GLY A C 1
ATOM 965 O O . GLY A 1 123 ? -8.809 -17.108 3.107 1.00 93.81 123 GLY A O 1
ATOM 966 N N . ARG A 1 124 ? -10.319 -18.537 3.958 1.00 94.56 124 ARG A N 1
ATOM 967 C CA . ARG A 1 124 ? -11.088 -18.715 2.712 1.00 94.56 124 ARG A CA 1
ATOM 968 C C . ARG A 1 124 ? -11.849 -17.449 2.340 1.00 94.56 124 ARG A C 1
ATOM 970 O O . ARG A 1 124 ? -11.840 -17.048 1.177 1.00 94.56 124 ARG A O 1
ATOM 977 N N . THR A 1 125 ? -12.478 -16.810 3.319 1.00 95.25 125 THR A N 1
ATOM 978 C CA . THR A 1 125 ? -13.204 -15.554 3.150 1.00 95.25 125 THR A CA 1
ATOM 979 C C . THR A 1 125 ? -12.247 -14.450 2.740 1.00 95.25 125 THR A C 1
ATOM 981 O O . THR A 1 125 ? -12.506 -13.790 1.738 1.00 95.25 125 THR A O 1
ATOM 984 N N . LEU A 1 126 ? -11.109 -14.291 3.426 1.00 95.19 126 LEU A N 1
ATOM 985 C CA . LEU A 1 126 ? -10.090 -13.316 3.022 1.00 95.19 126 LEU A CA 1
ATOM 986 C C . LEU A 1 126 ? -9.577 -13.582 1.608 1.00 95.19 126 LEU A C 1
ATOM 988 O O . LEU A 1 126 ? -9.481 -12.654 0.812 1.00 95.19 126 LEU A O 1
ATOM 992 N N . HIS A 1 127 ? -9.305 -14.840 1.261 1.00 94.25 127 HIS A N 1
ATOM 993 C CA . HIS A 1 127 ? -8.848 -15.187 -0.081 1.00 94.25 127 HIS A CA 1
ATOM 994 C C . HIS A 1 127 ? -9.889 -14.833 -1.153 1.00 94.25 127 HIS A C 1
ATOM 996 O O . HIS A 1 127 ? -9.540 -14.244 -2.171 1.00 94.25 127 HIS A O 1
ATOM 1002 N N . ARG A 1 128 ? -11.176 -15.124 -0.910 1.00 95.25 128 ARG A N 1
ATOM 1003 C CA . ARG A 1 128 ? -12.281 -14.716 -1.794 1.00 95.25 128 ARG A CA 1
ATOM 1004 C C . ARG A 1 128 ? -12.331 -13.196 -1.951 1.00 95.25 128 ARG A C 1
ATOM 1006 O O . ARG A 1 128 ? -12.431 -12.717 -3.073 1.00 95.25 128 ARG A O 1
ATOM 1013 N N . LEU A 1 129 ? -12.260 -12.455 -0.846 1.00 95.62 129 LEU A N 1
ATOM 1014 C CA . LEU A 1 129 ? -12.358 -10.993 -0.840 1.00 95.62 129 LEU A CA 1
ATOM 1015 C C . LEU A 1 129 ? -11.187 -10.331 -1.572 1.00 95.62 129 LEU A C 1
ATOM 1017 O O . LEU A 1 129 ? -11.402 -9.453 -2.398 1.00 95.62 129 LEU A O 1
ATOM 1021 N N . LEU A 1 130 ? -9.956 -10.792 -1.336 1.00 93.38 130 LEU A N 1
ATOM 1022 C CA . LEU A 1 130 ? -8.756 -10.267 -2.000 1.00 93.38 130 LEU A CA 1
ATOM 1023 C C . LEU A 1 130 ? -8.753 -10.543 -3.514 1.00 93.38 130 LEU A C 1
ATOM 1025 O O . LEU A 1 130 ? -8.079 -9.851 -4.270 1.00 93.38 130 LEU A O 1
ATOM 1029 N N . ARG A 1 131 ? -9.530 -11.532 -3.968 1.00 91.25 131 ARG A N 1
ATOM 1030 C CA . ARG A 1 131 ? -9.694 -11.884 -5.384 1.00 91.25 131 ARG A CA 1
ATOM 1031 C C . ARG A 1 131 ? -10.988 -11.359 -5.997 1.00 91.25 131 ARG A C 1
ATOM 1033 O O . ARG A 1 131 ? -11.206 -11.578 -7.184 1.00 91.25 131 ARG A O 1
ATOM 1040 N N . ALA A 1 132 ? -11.831 -10.672 -5.234 1.00 89.56 132 ALA A N 1
ATOM 1041 C CA . ALA A 1 132 ? -13.083 -10.144 -5.750 1.00 89.56 132 ALA A CA 1
ATOM 1042 C C . ALA A 1 132 ? -12.830 -8.973 -6.715 1.00 89.56 132 ALA A C 1
ATOM 1044 O O . ALA A 1 132 ? -11.885 -8.198 -6.545 1.00 89.56 132 ALA A O 1
ATOM 1045 N N . ASP A 1 133 ? -13.685 -8.849 -7.729 1.00 86.94 133 ASP A N 1
ATOM 1046 C CA . ASP A 1 133 ? -13.666 -7.717 -8.668 1.00 86.94 133 ASP A CA 1
ATOM 1047 C C . ASP A 1 133 ? -14.444 -6.506 -8.130 1.00 86.94 133 ASP A C 1
ATOM 1049 O O . ASP A 1 133 ? -14.295 -5.390 -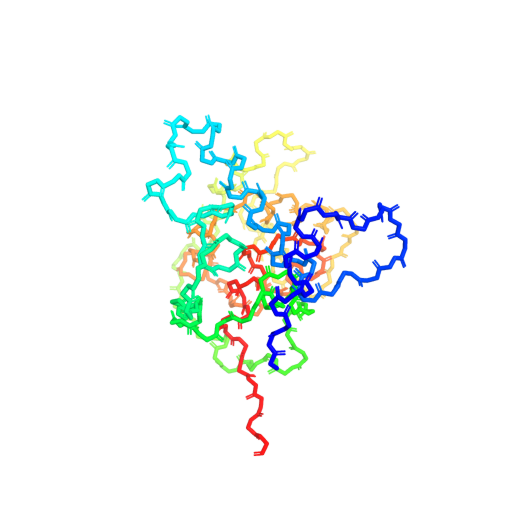8.619 1.00 86.94 133 ASP A O 1
ATOM 1053 N N . HIS A 1 134 ? -15.274 -6.725 -7.112 1.00 89.75 134 HIS A N 1
ATOM 1054 C CA . HIS A 1 134 ? -16.061 -5.712 -6.423 1.00 89.75 134 HIS A CA 1
ATOM 1055 C C . HIS A 1 134 ? -16.183 -6.080 -4.943 1.00 89.75 134 HIS A C 1
ATOM 1057 O O . HIS A 1 134 ? -16.166 -7.258 -4.586 1.00 89.75 134 HIS A O 1
ATOM 1063 N N . LEU A 1 135 ? -16.319 -5.070 -4.085 1.00 90.94 135 LEU A N 1
ATOM 1064 C CA . LEU A 1 135 ? -16.528 -5.232 -2.648 1.00 90.94 135 LEU A CA 1
ATOM 1065 C C . LEU A 1 135 ? -17.729 -4.391 -2.224 1.00 90.94 135 LEU A C 1
ATOM 1067 O O . LEU A 1 135 ? -17.886 -3.250 -2.660 1.00 90.94 135 LEU A O 1
ATOM 1071 N N . THR A 1 136 ? -18.566 -4.934 -1.346 1.00 92.12 136 THR A N 1
ATOM 1072 C CA . THR A 1 136 ? -19.540 -4.112 -0.617 1.00 92.12 136 THR A CA 1
ATOM 1073 C C . THR A 1 136 ? -18.814 -3.158 0.345 1.00 92.12 136 THR A C 1
ATOM 1075 O O . THR A 1 136 ? -17.676 -3.437 0.724 1.00 92.12 136 THR A O 1
ATOM 1078 N N . PRO A 1 137 ? -19.440 -2.063 0.821 1.00 92.38 137 PRO A N 1
ATOM 1079 C CA . PRO A 1 137 ? -18.788 -1.139 1.758 1.00 92.38 137 PRO A CA 1
ATOM 1080 C C . PRO A 1 137 ? -18.233 -1.819 3.023 1.00 92.38 137 PRO A C 1
ATOM 1082 O O . PRO A 1 137 ? -17.134 -1.505 3.476 1.00 92.38 137 PRO A O 1
ATOM 1085 N N . ASN A 1 138 ? -18.953 -2.810 3.561 1.00 91.44 138 ASN A N 1
ATOM 1086 C CA . ASN A 1 138 ? -18.512 -3.569 4.735 1.00 91.44 138 ASN A CA 1
ATOM 1087 C C . ASN A 1 138 ? -17.307 -4.472 4.434 1.00 91.44 138 ASN A C 1
ATOM 1089 O O . ASN A 1 138 ? -16.408 -4.607 5.267 1.00 91.44 138 ASN A O 1
ATOM 1093 N N . GLU A 1 139 ? -17.286 -5.096 3.256 1.00 94.19 139 GLU A N 1
ATOM 1094 C CA . GLU A 1 139 ? -16.160 -5.913 2.800 1.00 94.19 139 GLU A CA 1
ATOM 1095 C C . GLU A 1 139 ? -14.939 -5.046 2.475 1.00 94.19 139 GLU A C 1
ATOM 1097 O O . GLU A 1 139 ? -13.825 -5.412 2.839 1.00 94.19 139 GLU A O 1
ATOM 1102 N N . ALA A 1 140 ? -15.142 -3.876 1.866 1.00 91.94 140 ALA A N 1
ATOM 1103 C CA . ALA A 1 140 ? -14.096 -2.894 1.607 1.00 91.94 140 ALA A CA 1
ATOM 1104 C C . ALA A 1 140 ? -13.421 -2.460 2.914 1.00 91.94 140 ALA A C 1
ATOM 1106 O O . ALA A 1 140 ? -12.207 -2.586 3.026 1.00 91.94 140 ALA A O 1
ATOM 1107 N N . ALA A 1 141 ? -14.192 -2.090 3.942 1.00 91.25 141 ALA A N 1
ATOM 1108 C CA . ALA A 1 141 ? -13.657 -1.753 5.265 1.00 91.25 141 ALA A CA 1
ATOM 1109 C C . ALA A 1 141 ? -12.943 -2.938 5.952 1.00 91.25 141 ALA A C 1
ATOM 1111 O O . ALA A 1 141 ? -12.025 -2.754 6.751 1.00 91.25 141 ALA A O 1
ATOM 1112 N N . LEU A 1 142 ? -13.357 -4.179 5.668 1.00 94.06 142 LEU A N 1
ATOM 1113 C CA . LEU A 1 142 ? -12.669 -5.386 6.139 1.00 94.06 142 LEU A CA 1
ATOM 1114 C C . LEU A 1 142 ? -11.307 -5.568 5.495 1.00 94.06 142 LEU A C 1
ATOM 1116 O O . LEU A 1 142 ? -10.307 -5.744 6.193 1.00 94.06 142 LEU A O 1
ATOM 1120 N N . VAL A 1 143 ? -11.278 -5.508 4.171 1.00 95.38 143 VAL A N 1
ATOM 1121 C CA . VAL A 1 143 ? -10.046 -5.602 3.398 1.00 95.38 143 VAL A CA 1
ATOM 1122 C C . VAL A 1 143 ? -9.127 -4.430 3.736 1.00 95.38 143 VAL A C 1
ATOM 1124 O O . VAL A 1 143 ? -7.920 -4.628 3.836 1.00 95.38 143 VAL A O 1
ATOM 1127 N N . GLU A 1 144 ? -9.680 -3.242 3.990 1.00 93.38 144 GLU A N 1
ATOM 1128 C CA . GLU A 1 144 ? -8.910 -2.069 4.384 1.00 93.38 144 GLU A CA 1
ATOM 1129 C C . GLU A 1 144 ? -8.187 -2.281 5.708 1.00 93.38 144 GLU A C 1
ATOM 1131 O O . GLU A 1 144 ? -6.966 -2.140 5.760 1.00 93.38 144 GLU A O 1
ATOM 1136 N N . GLU A 1 145 ? -8.916 -2.667 6.757 1.00 93.06 145 GLU A N 1
ATOM 1137 C CA . GLU A 1 145 ? -8.336 -2.924 8.074 1.00 93.06 145 GLU A CA 1
ATOM 1138 C C . GLU A 1 145 ? -7.265 -4.021 8.010 1.00 93.06 145 GLU A C 1
ATOM 1140 O O . GLU A 1 145 ? -6.171 -3.860 8.559 1.00 93.06 145 GLU A O 1
ATOM 1145 N N . PHE A 1 146 ? -7.559 -5.114 7.297 1.00 95.62 146 PHE A N 1
ATOM 1146 C CA . PHE A 1 146 ? -6.627 -6.220 7.100 1.00 95.62 146 PHE A CA 1
ATOM 1147 C C . PHE A 1 146 ? -5.348 -5.748 6.404 1.00 95.62 146 PHE A C 1
ATOM 1149 O O . PHE A 1 146 ? -4.252 -5.858 6.957 1.00 95.62 146 PHE A O 1
ATOM 1156 N N . LEU A 1 147 ? -5.482 -5.173 5.204 1.00 93.44 147 LEU A N 1
ATOM 1157 C CA . LEU A 1 147 ? -4.346 -4.762 4.391 1.00 93.44 147 LEU A CA 1
ATOM 1158 C C . LEU A 1 147 ? -3.579 -3.613 5.023 1.00 93.44 147 LEU A C 1
ATOM 1160 O O . LEU A 1 147 ? -2.372 -3.568 4.825 1.00 93.44 147 LEU A O 1
ATOM 1164 N N . ALA A 1 148 ? -4.202 -2.711 5.786 1.00 90.06 148 ALA A N 1
ATOM 1165 C CA . ALA A 1 148 ? -3.518 -1.612 6.466 1.00 90.06 148 ALA A CA 1
ATOM 1166 C C . ALA A 1 148 ? -2.545 -2.109 7.546 1.00 90.06 148 ALA A C 1
ATOM 1168 O O . ALA A 1 148 ? -1.447 -1.557 7.659 1.00 90.06 148 ALA A O 1
ATOM 1169 N N . ARG A 1 149 ? -2.892 -3.188 8.261 1.00 91.00 149 ARG A N 1
ATOM 1170 C CA . ARG A 1 149 ? -2.101 -3.745 9.374 1.00 91.00 149 ARG A CA 1
ATOM 1171 C C . ARG A 1 149 ? -0.943 -4.649 8.950 1.00 91.00 149 ARG A C 1
ATOM 1173 O O . ARG A 1 149 ? 0.019 -4.781 9.701 1.00 91.00 149 ARG A O 1
ATOM 1180 N N . LEU A 1 150 ? -0.971 -5.199 7.732 1.00 91.19 150 LEU A N 1
ATOM 1181 C CA . LEU A 1 150 ? 0.116 -6.057 7.246 1.00 91.19 150 LEU A CA 1
ATOM 1182 C C . LEU A 1 150 ? 1.460 -5.322 7.160 1.00 91.19 150 LEU A C 1
ATOM 1184 O O . LEU A 1 150 ? 1.551 -4.189 6.681 1.00 91.19 150 LEU A O 1
ATOM 1188 N N . ARG A 1 151 ? 2.539 -5.996 7.536 1.00 87.00 151 ARG A N 1
ATOM 1189 C CA . ARG A 1 151 ? 3.916 -5.563 7.282 1.00 87.00 151 ARG A CA 1
ATOM 1190 C C . ARG A 1 151 ? 4.295 -5.844 5.827 1.00 87.00 151 ARG A C 1
ATOM 1192 O O . ARG A 1 151 ? 3.717 -6.708 5.173 1.00 87.00 151 ARG A O 1
ATOM 1199 N N . MET A 1 152 ? 5.330 -5.168 5.325 1.00 81.06 152 MET A N 1
ATOM 1200 C CA . MET A 1 152 ? 5.799 -5.366 3.942 1.00 81.06 152 MET A CA 1
ATOM 1201 C C . MET A 1 152 ? 6.205 -6.815 3.643 1.00 81.06 152 MET A C 1
ATOM 1203 O O . MET A 1 152 ? 5.916 -7.323 2.564 1.00 81.06 152 MET A O 1
ATOM 1207 N N . ILE A 1 153 ? 6.832 -7.495 4.607 1.00 78.19 153 ILE A N 1
ATOM 1208 C CA . ILE A 1 153 ? 7.221 -8.903 4.454 1.00 78.19 153 ILE A CA 1
ATOM 1209 C C . ILE A 1 153 ? 6.004 -9.834 4.345 1.00 78.19 153 ILE A C 1
ATOM 1211 O O . ILE A 1 153 ? 6.017 -10.777 3.561 1.00 78.19 153 ILE A O 1
ATOM 1215 N N . GLU A 1 154 ? 4.926 -9.541 5.075 1.00 85.12 154 GLU A N 1
ATOM 1216 C CA . GLU A 1 154 ? 3.680 -10.314 5.021 1.00 85.12 154 GLU A CA 1
ATOM 1217 C C . GLU A 1 154 ? 2.947 -10.072 3.702 1.00 85.12 154 GLU A C 1
ATOM 1219 O O . GLU A 1 154 ? 2.444 -11.016 3.099 1.00 85.12 154 GLU A O 1
ATOM 1224 N N . LEU A 1 155 ? 2.970 -8.829 3.207 1.00 84.44 155 LEU A N 1
ATOM 1225 C CA . LEU A 1 155 ? 2.439 -8.475 1.891 1.00 84.44 155 LEU A CA 1
ATOM 1226 C C . LEU A 1 155 ? 3.164 -9.233 0.769 1.00 84.44 155 LEU A C 1
ATOM 1228 O O . LEU A 1 155 ? 2.519 -9.770 -0.125 1.00 84.44 155 LEU A O 1
ATOM 1232 N N . ALA A 1 156 ? 4.493 -9.355 0.848 1.00 78.12 156 ALA A N 1
ATOM 1233 C CA . ALA A 1 156 ? 5.266 -10.160 -0.096 1.00 78.12 156 ALA A CA 1
ATOM 1234 C C . ALA A 1 156 ? 4.921 -11.659 -0.004 1.00 78.12 156 ALA A C 1
ATOM 1236 O O . ALA A 1 156 ? 4.831 -12.341 -1.025 1.00 78.12 156 ALA A O 1
ATOM 1237 N N . TYR A 1 157 ? 4.674 -12.181 1.201 1.00 83.81 157 TYR A N 1
ATOM 1238 C CA . TYR A 1 157 ? 4.249 -13.571 1.387 1.00 83.81 157 TYR A CA 1
ATOM 1239 C C . TYR A 1 157 ? 2.825 -13.861 0.916 1.00 83.81 157 TYR A C 1
ATOM 1241 O O . TYR A 1 157 ? 2.509 -15.028 0.690 1.00 83.81 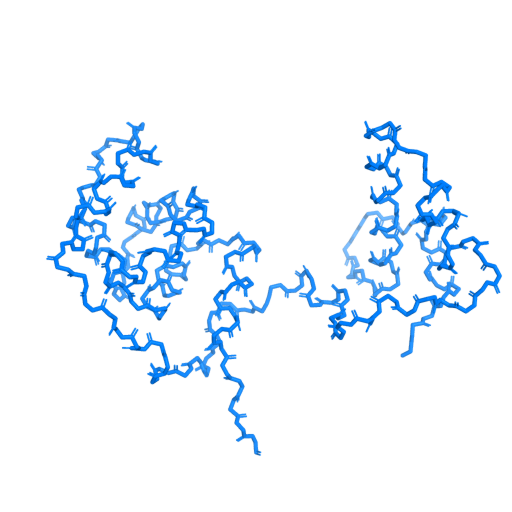157 TYR A O 1
ATOM 1249 N N . LEU A 1 158 ? 1.977 -12.858 0.679 1.00 85.56 158 LEU A N 1
ATOM 1250 C CA . LEU A 1 158 ? 0.702 -13.098 0.000 1.00 85.56 158 LEU A CA 1
ATOM 1251 C C . LEU A 1 158 ? 0.906 -13.697 -1.401 1.00 85.56 158 LEU A C 1
ATOM 1253 O O . LEU A 1 158 ? 0.123 -14.551 -1.816 1.00 85.56 158 LEU A O 1
ATOM 1257 N N . LEU A 1 159 ? 1.997 -13.331 -2.081 1.00 78.00 159 LEU A N 1
ATOM 1258 C CA . LEU A 1 159 ? 2.321 -13.857 -3.406 1.00 78.00 159 LEU A CA 1
ATOM 1259 C C . LEU A 1 159 ? 2.650 -15.351 -3.363 1.00 78.00 159 LEU A C 1
ATOM 1261 O O . LEU A 1 159 ? 2.076 -16.158 -4.089 1.00 78.00 159 LEU A O 1
ATOM 1265 N N . SER A 1 160 ? 3.571 -15.728 -2.476 1.00 74.62 160 SER A N 1
ATOM 1266 C CA . SER A 1 160 ? 4.136 -17.079 -2.436 1.00 74.62 160 SER A CA 1
ATOM 1267 C C . SER A 1 160 ? 3.383 -18.046 -1.528 1.00 74.62 160 SER A C 1
ATOM 1269 O O . SER A 1 160 ? 3.398 -19.247 -1.779 1.00 74.62 160 SER A O 1
ATOM 1271 N N . ARG A 1 161 ? 2.734 -17.554 -0.465 1.00 80.19 161 ARG A N 1
ATOM 1272 C CA . ARG A 1 161 ? 2.056 -18.386 0.543 1.00 80.19 161 ARG A CA 1
ATOM 1273 C C . ARG A 1 161 ? 0.544 -18.332 0.457 1.00 80.19 161 ARG A C 1
ATOM 1275 O O . ARG A 1 161 ? -0.069 -19.357 0.734 1.00 80.19 161 ARG A O 1
ATOM 1282 N N . ALA A 1 162 ? -0.044 -17.198 0.069 1.00 84.06 162 ALA A N 1
ATOM 1283 C CA . ALA A 1 162 ? -1.490 -17.082 -0.149 1.00 84.06 162 ALA A CA 1
ATOM 1284 C C . ALA A 1 162 ? -1.905 -17.295 -1.615 1.00 84.06 162 ALA A C 1
ATOM 1286 O O . ALA A 1 162 ? -3.097 -17.349 -1.893 1.00 84.06 162 ALA A O 1
ATOM 1287 N N . GLY A 1 163 ? -0.950 -17.444 -2.543 1.00 79.69 163 GLY A N 1
ATOM 1288 C CA . GLY A 1 163 ? -1.236 -17.693 -3.960 1.00 79.69 163 GLY A CA 1
ATOM 1289 C C . GLY A 1 163 ? -1.926 -16.525 -4.670 1.00 79.69 163 GLY A C 1
ATOM 1290 O O . GLY A 1 163 ? -2.579 -16.743 -5.690 1.00 79.69 163 GLY A O 1
ATOM 1291 N N . LEU A 1 164 ? -1.803 -15.311 -4.125 1.00 83.62 164 LEU A N 1
ATOM 1292 C CA . LEU A 1 164 ? -2.344 -14.095 -4.720 1.00 83.62 164 LEU A CA 1
ATOM 1293 C C . LEU A 1 164 ? -1.365 -13.529 -5.744 1.00 83.62 164 LEU A C 1
ATOM 1295 O O . LEU A 1 164 ? -0.151 -13.594 -5.591 1.00 83.62 164 LEU A O 1
ATOM 1299 N N . THR A 1 165 ? -1.894 -12.935 -6.794 1.00 80.19 165 THR A N 1
ATOM 1300 C CA . THR A 1 165 ? -1.107 -12.181 -7.766 1.00 80.19 165 THR A CA 1
ATOM 1301 C C . THR A 1 165 ? -0.867 -10.761 -7.271 1.00 80.19 165 THR A C 1
ATOM 1303 O O . THR A 1 165 ? -1.623 -10.231 -6.451 1.00 80.19 165 THR A O 1
ATOM 1306 N N . MET A 1 166 ? 0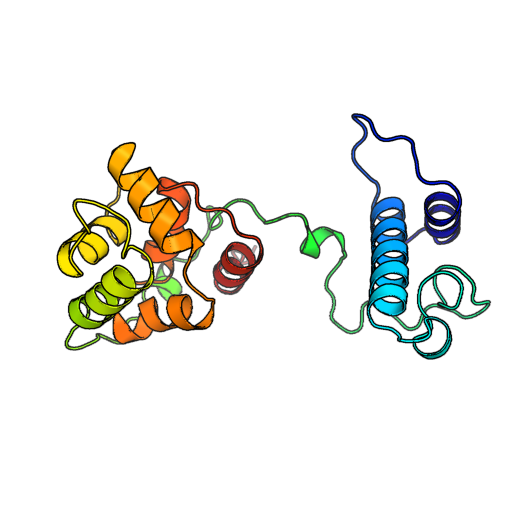.164 -10.105 -7.809 1.00 78.06 166 MET A N 1
ATOM 1307 C CA . MET A 1 166 ? 0.391 -8.686 -7.523 1.00 78.06 166 MET A CA 1
ATOM 1308 C C . MET A 1 166 ? -0.830 -7.845 -7.916 1.00 78.06 166 MET A C 1
ATOM 1310 O O . MET A 1 166 ? -1.220 -6.932 -7.192 1.00 78.06 166 MET A O 1
ATOM 1314 N N . TYR A 1 167 ? -1.462 -8.199 -9.039 1.00 79.88 167 TYR A N 1
ATOM 1315 C CA . TYR A 1 167 ? -2.676 -7.557 -9.529 1.00 79.88 167 TYR A CA 1
ATOM 1316 C C . TYR A 1 167 ? -3.847 -7.687 -8.544 1.00 79.88 167 TYR A C 1
ATOM 1318 O O . TYR A 1 167 ? -4.483 -6.685 -8.225 1.00 79.88 167 TYR A O 1
ATOM 1326 N N . GLU A 1 168 ? -4.106 -8.885 -8.009 1.00 84.81 168 GLU A N 1
ATOM 1327 C CA . GLU A 1 168 ? -5.180 -9.105 -7.028 1.00 84.81 168 GLU A CA 1
ATOM 1328 C C . GLU A 1 168 ? -4.954 -8.280 -5.752 1.00 84.81 168 GLU A C 1
ATOM 1330 O O . GLU A 1 168 ? -5.878 -7.623 -5.277 1.00 84.81 168 GLU A O 1
ATOM 1335 N N . ILE A 1 169 ? -3.718 -8.224 -5.242 1.00 86.88 169 ILE A N 1
ATOM 1336 C CA . ILE A 1 169 ? -3.375 -7.400 -4.070 1.00 86.88 169 ILE A CA 1
ATOM 1337 C C . ILE A 1 169 ? -3.597 -5.913 -4.371 1.00 86.88 169 ILE A C 1
ATOM 1339 O O . ILE A 1 169 ? -4.221 -5.200 -3.583 1.00 86.88 169 ILE A O 1
ATOM 1343 N N . ALA A 1 170 ? -3.108 -5.440 -5.516 1.00 82.94 170 ALA A N 1
ATOM 1344 C CA . ALA A 1 170 ? -3.201 -4.038 -5.893 1.00 82.94 170 ALA A CA 1
ATOM 1345 C C . ALA A 1 170 ? -4.656 -3.598 -6.136 1.00 82.94 170 ALA A C 1
ATOM 1347 O O . ALA A 1 170 ? -5.060 -2.516 -5.703 1.00 82.94 170 ALA A O 1
ATOM 1348 N N . ARG A 1 171 ? -5.470 -4.461 -6.752 1.00 84.94 171 ARG A N 1
ATOM 1349 C CA . ARG A 1 171 ? -6.909 -4.244 -6.922 1.00 84.94 171 ARG A CA 1
ATOM 1350 C C . ARG A 1 171 ? -7.650 -4.268 -5.590 1.00 84.94 171 ARG A C 1
ATOM 1352 O O . ARG A 1 171 ? -8.503 -3.416 -5.371 1.00 84.94 171 ARG A O 1
ATOM 1359 N N . ALA A 1 172 ? -7.325 -5.194 -4.689 1.00 89.69 172 ALA A N 1
ATOM 1360 C CA . ALA A 1 172 ? -7.935 -5.233 -3.365 1.00 89.69 172 ALA A CA 1
ATOM 1361 C C . ALA A 1 172 ? -7.676 -3.931 -2.594 1.00 89.69 172 ALA A C 1
ATOM 1363 O O . ALA A 1 172 ? -8.617 -3.373 -2.041 1.00 89.69 172 ALA A O 1
ATOM 1364 N N . MET A 1 173 ? -6.446 -3.397 -2.642 1.00 88.31 173 MET A N 1
ATOM 1365 C CA . MET A 1 173 ? -6.109 -2.089 -2.057 1.00 88.31 173 MET A CA 1
ATOM 1366 C C . MET A 1 173 ? -6.894 -0.931 -2.687 1.00 88.31 173 MET A C 1
ATOM 1368 O O . MET A 1 173 ? -7.294 -0.005 -1.984 1.00 88.31 173 MET A O 1
ATOM 1372 N N . LEU A 1 174 ? -7.121 -0.978 -4.003 1.00 84.06 174 LEU A N 1
ATOM 1373 C CA . LEU A 1 174 ? -7.935 -0.000 -4.728 1.00 84.06 174 LEU A CA 1
ATOM 1374 C C . LEU A 1 174 ? -9.401 -0.044 -4.278 1.00 84.06 174 LEU A C 1
ATOM 1376 O O . LEU A 1 174 ? -9.966 0.993 -3.938 1.00 84.06 174 LEU A O 1
ATOM 1380 N N . LEU A 1 175 ? -10.000 -1.235 -4.257 1.00 81.81 175 LEU A N 1
ATOM 1381 C CA . LEU A 1 175 ? -11.406 -1.433 -3.901 1.00 81.81 175 LEU A CA 1
ATOM 1382 C C . LEU A 1 175 ? -11.683 -1.143 -2.420 1.00 81.81 175 LEU A C 1
ATOM 1384 O O . LEU A 1 175 ? -12.772 -0.685 -2.085 1.00 81.81 175 LEU A O 1
ATOM 1388 N N . SER A 1 176 ? -10.713 -1.395 -1.539 1.00 87.44 176 SER A N 1
ATOM 1389 C CA . SER A 1 176 ? -10.824 -1.121 -0.104 1.00 87.44 176 SER A CA 1
ATOM 1390 C C . SER A 1 176 ? -10.449 0.307 0.288 1.00 87.44 176 SER A C 1
ATOM 1392 O O . SER A 1 176 ? -10.753 0.731 1.395 1.00 87.44 176 SER A O 1
ATOM 1394 N N . GLY A 1 177 ? -9.755 1.047 -0.580 1.00 80.25 177 GLY A N 1
ATOM 1395 C CA . GLY A 1 177 ? -9.228 2.371 -0.256 1.00 80.25 177 GLY A CA 1
ATOM 1396 C C . GLY A 1 177 ? -7.957 2.362 0.603 1.00 80.25 177 GLY A C 1
ATOM 1397 O O . GLY A 1 177 ? -7.551 3.422 1.082 1.00 80.25 177 GLY A O 1
ATOM 1398 N N . THR A 1 178 ? -7.281 1.218 0.769 1.00 82.31 178 THR A N 1
ATOM 1399 C CA . THR A 1 178 ? -6.038 1.123 1.551 1.00 82.31 178 THR A CA 1
ATOM 1400 C C . THR A 1 178 ? -4.921 1.961 0.934 1.00 82.31 178 THR A C 1
ATOM 1402 O O . THR A 1 178 ? -4.368 1.624 -0.113 1.00 82.31 178 THR A O 1
ATOM 1405 N N . LYS A 1 179 ? -4.516 3.030 1.628 1.00 70.38 179 LYS A N 1
ATOM 1406 C CA . LYS A 1 179 ? -3.480 3.965 1.166 1.00 70.38 179 LYS A CA 1
ATOM 1407 C C . LYS A 1 179 ? -2.373 4.106 2.203 1.00 70.38 179 LYS A C 1
ATOM 1409 O O . LYS A 1 179 ? -2.402 5.010 3.031 1.00 70.38 179 LYS A O 1
ATOM 1414 N N . THR A 1 180 ? -1.367 3.234 2.145 1.00 72.50 180 THR A N 1
ATOM 1415 C CA . THR A 1 180 ? -0.120 3.446 2.895 1.00 72.50 180 THR A CA 1
ATOM 1416 C C . THR A 1 180 ? 1.037 3.700 1.924 1.00 72.50 180 THR A C 1
ATOM 1418 O O . THR A 1 180 ? 1.221 2.917 0.987 1.00 72.50 180 THR A O 1
ATOM 1421 N N . PRO A 1 181 ? 1.850 4.758 2.125 1.00 70.81 181 PRO A N 1
ATOM 1422 C CA . PRO A 1 181 ? 2.919 5.115 1.189 1.00 70.81 181 PRO A CA 1
ATOM 1423 C C . PRO A 1 181 ? 3.879 3.962 0.876 1.00 70.81 181 PRO A C 1
ATOM 1425 O O . PRO A 1 181 ? 4.243 3.761 -0.279 1.00 70.81 181 PRO A O 1
ATOM 1428 N N . ALA A 1 182 ? 4.235 3.158 1.883 1.00 68.38 182 ALA A N 1
ATOM 1429 C CA . ALA A 1 182 ? 5.139 2.020 1.721 1.00 68.38 182 ALA A CA 1
ATOM 1430 C C . ALA A 1 182 ? 4.573 0.923 0.801 1.00 68.38 182 ALA A C 1
ATOM 1432 O O . ALA A 1 182 ? 5.291 0.411 -0.058 1.00 68.38 182 ALA A O 1
ATOM 1433 N N . LYS A 1 183 ? 3.285 0.582 0.941 1.00 76.31 183 LYS A N 1
ATOM 1434 C CA . LYS A 1 183 ? 2.646 -0.483 0.147 1.00 76.31 183 LYS A CA 1
ATOM 1435 C C . LYS A 1 183 ? 2.375 -0.016 -1.275 1.00 76.31 183 LYS A C 1
ATOM 1437 O O . LYS A 1 183 ? 2.643 -0.751 -2.219 1.00 76.31 183 LYS A O 1
ATOM 1442 N N . THR A 1 184 ? 1.949 1.237 -1.430 1.00 73.50 184 THR A N 1
ATOM 1443 C CA . THR A 1 184 ? 1.814 1.869 -2.744 1.00 73.50 184 THR A CA 1
ATOM 1444 C C . THR A 1 184 ? 3.159 1.927 -3.466 1.00 73.50 184 THR A C 1
ATOM 1446 O O . THR A 1 184 ? 3.243 1.565 -4.636 1.00 73.50 184 THR A O 1
ATOM 1449 N N . HIS A 1 185 ? 4.236 2.325 -2.775 1.00 70.38 185 HIS A N 1
ATOM 1450 C CA . HIS A 1 185 ? 5.579 2.324 -3.355 1.00 70.38 185 HIS A CA 1
ATOM 1451 C C . HIS A 1 185 ? 5.993 0.925 -3.818 1.00 70.38 185 HIS A C 1
ATOM 1453 O O . HIS A 1 185 ? 6.493 0.786 -4.929 1.00 70.38 185 HIS A O 1
ATOM 1459 N N . TRP A 1 186 ? 5.757 -0.099 -2.997 1.00 74.44 186 TRP A N 1
ATOM 1460 C CA . TRP A 1 186 ? 6.077 -1.484 -3.334 1.00 74.44 186 TRP A CA 1
ATOM 1461 C C . TRP A 1 186 ? 5.320 -1.986 -4.566 1.00 74.44 186 TRP A C 1
ATOM 1463 O O . TRP A 1 186 ? 5.959 -2.510 -5.468 1.00 74.44 186 TRP A O 1
ATOM 1473 N N . ILE A 1 187 ? 4.006 -1.753 -4.672 1.00 73.38 187 ILE A N 1
ATOM 1474 C CA . ILE A 1 187 ? 3.222 -2.137 -5.864 1.00 73.38 187 ILE A CA 1
ATOM 1475 C C . ILE A 1 187 ? 3.767 -1.463 -7.125 1.00 73.38 187 ILE A C 1
ATOM 1477 O O . ILE A 1 187 ? 3.909 -2.101 -8.167 1.00 73.38 187 ILE A O 1
ATOM 1481 N N . ASN A 1 188 ? 4.119 -0.180 -7.034 1.00 70.44 188 ASN A N 1
ATOM 1482 C CA . ASN A 1 188 ? 4.609 0.579 -8.182 1.00 70.44 188 ASN A CA 1
ATOM 1483 C C . ASN A 1 188 ? 5.972 0.100 -8.700 1.00 70.44 188 ASN A C 1
ATOM 1485 O O . ASN A 1 188 ? 6.304 0.392 -9.843 1.00 70.44 188 ASN A O 1
ATOM 1489 N N . GLN A 1 189 ? 6.741 -0.669 -7.919 1.00 67.62 189 GLN A N 1
ATOM 1490 C CA . GLN A 1 189 ? 7.973 -1.306 -8.408 1.00 67.62 189 GLN A CA 1
ATOM 1491 C C . GLN A 1 189 ? 7.701 -2.349 -9.500 1.00 67.62 189 GLN A C 1
ATOM 1493 O O . GLN A 1 189 ? 8.593 -2.651 -10.286 1.00 67.62 189 GLN A O 1
ATOM 1498 N N . PHE A 1 190 ? 6.477 -2.876 -9.558 1.00 63.81 190 PHE A N 1
ATOM 1499 C CA . PHE A 1 190 ? 6.050 -3.872 -10.538 1.00 63.81 190 PHE A CA 1
ATOM 1500 C C . PHE A 1 190 ? 5.319 -3.253 -11.733 1.00 63.81 190 PHE A C 1
ATOM 1502 O O . PHE A 1 190 ? 5.000 -3.955 -12.688 1.00 63.81 190 PHE A O 1
ATOM 1509 N N . ALA A 1 191 ? 5.055 -1.945 -11.703 1.00 63.31 191 ALA A N 1
ATOM 1510 C CA . ALA A 1 191 ? 4.418 -1.256 -12.810 1.00 63.31 191 ALA A CA 1
ATOM 1511 C C . ALA A 1 191 ? 5.471 -0.903 -13.874 1.00 63.31 191 ALA A C 1
ATOM 1513 O O . ALA A 1 191 ? 6.304 -0.020 -13.671 1.00 63.31 191 ALA A O 1
ATOM 1514 N N . ALA A 1 192 ? 5.437 -1.582 -15.021 1.00 55.41 192 ALA A N 1
ATOM 1515 C CA . ALA A 1 192 ? 6.231 -1.196 -16.182 1.00 55.41 192 ALA A CA 1
ATOM 1516 C C . ALA A 1 192 ? 5.533 -0.047 -16.924 1.00 55.41 192 ALA A C 1
ATOM 1518 O O . ALA A 1 192 ? 4.340 -0.123 -17.209 1.00 55.41 192 ALA A O 1
ATOM 1519 N N . ALA A 1 193 ? 6.262 1.023 -17.248 1.00 46.50 193 ALA A N 1
ATOM 1520 C CA . ALA A 1 193 ? 5.761 2.001 -18.207 1.00 46.50 193 ALA A CA 1
ATOM 1521 C C . ALA A 1 193 ? 5.744 1.354 -19.607 1.00 46.50 193 ALA A C 1
ATOM 1523 O O . ALA A 1 193 ? 6.746 0.731 -19.980 1.00 46.50 193 ALA A O 1
ATOM 1524 N N . PRO A 1 194 ? 4.656 1.485 -20.388 1.00 44.00 194 PRO A N 1
ATOM 1525 C CA . PRO A 1 194 ? 4.635 1.000 -21.760 1.00 44.00 194 PRO A CA 1
ATOM 1526 C C . PRO A 1 194 ? 5.755 1.691 -22.541 1.00 44.00 194 PRO A C 1
ATOM 1528 O O . PRO A 1 194 ? 5.922 2.909 -22.458 1.00 44.00 194 PRO A O 1
ATOM 1531 N N . ARG A 1 195 ? 6.564 0.904 -23.256 1.00 44.59 195 ARG A N 1
ATOM 1532 C CA . ARG A 1 195 ? 7.606 1.448 -24.131 1.00 44.59 195 ARG A CA 1
ATOM 1533 C C . ARG A 1 195 ? 6.908 2.223 -25.252 1.00 44.59 195 ARG A C 1
ATOM 1535 O O . ARG A 1 195 ? 6.167 1.619 -26.021 1.00 44.59 195 ARG A O 1
ATOM 1542 N N . SER A 1 196 ? 7.107 3.541 -25.268 1.00 39.69 196 SER A N 1
ATOM 1543 C CA . SER A 1 196 ? 6.723 4.447 -26.358 1.00 39.69 196 SER A CA 1
ATOM 1544 C C . SER A 1 196 ? 7.501 4.144 -27.627 1.00 39.69 196 SER A C 1
ATOM 1546 O O . SER A 1 196 ? 8.734 3.959 -27.479 1.00 39.69 196 SER A O 1
#

Solvent-accessible surface area (backbone atoms only — not comparable to full-atom values): 11374 Å² total; per-residue (Å²): 133,86,56,54,66,54,18,35,46,26,50,81,53,60,78,78,93,64,99,68,83,79,49,74,35,44,49,54,20,52,50,31,50,49,51,38,52,50,27,54,73,70,75,40,65,37,64,85,68,42,38,31,75,51,5,41,71,59,52,39,95,49,80,59,75,64,88,52,85,76,78,65,54,75,66,68,75,68,53,71,70,74,71,80,49,100,59,49,50,62,75,75,30,60,69,73,51,82,33,96,54,29,37,59,53,39,30,51,51,30,55,73,67,38,66,91,45,85,86,59,61,50,14,62,53,48,54,51,57,40,62,44,94,72,65,55,75,71,52,14,55,48,50,19,55,49,62,64,68,54,51,73,71,55,57,57,38,34,34,53,39,39,50,42,35,60,54,37,54,48,48,31,31,61,67,25,61,45,82,50,74,69,60,55,52,57,58,53,75,68,46,53,77,80,87,128

Secondary structure (DSSP, 8-state):
---HHHHHHHHHSPPPSSSSPPPHHHHHHHHHHHHHHHHHHTT--TTTTT-GGGSTTTT-SSPPP-TTTT---THHHH-PPSSS-TT--HHHHT-----S-HHHHHHHHHHHHSTT-SSPPPHHHHHHHHT-S---HHHHHHHHHHHHH--HHHHHHHHHTS---HHHHHHHHHHHT---HHHHHHHHTT-PPP--

pLDDT: mean 73.83, std 17.14, range [36.53, 95.62]

Foldseek 3Di:
DDDLVLLQCCLVPPDDDDDDDDDLSNLNSVVLVVVCVVCVVVVHDCCVVLTACSNPSHPDPDDHPPPPPPPDRVCNQPPLPPFQDPQLPVPLQLPAPDAPCLQVLQQVLQCVQVVPDPPGDGSVRLLCLLQDQADDLVSLCVLQSSLLRDDPVSVVCCRNRNRHTLVSNSSSCVRSVRDDSVVSVVSVVSGDDPDD

Nearest PDB structures (foldseek):
  7qtx-assembly1_A  TM=2.412E-01  e=4.522E+00  Human gammaherpesvirus 8

Sequence (196 aa):
MIDFEAVRRAYHSPPPPGDHVPTIEERIAAYERQRMADARRGGVDPETLAIGEHGSLIGGPGKPTTLFQGGRRPEDMVRMPPMPLPWFDHDNAHLRTPSPEPHKYLETLSADHLAGRHPRPDGRTLHRLLRADHLTPNEAALVEEFLARLRMIELAYLLSRAGLTMYEIARAMLLSGTKTPAKTHWINQFAAAPRS

Radius of gyration: 21.62 Å; Cα contacts (8 Å, |Δi|>4): 223; chains: 1; bounding box: 50×57×47 Å

Mean predicted aligned error: 16.52 Å